Protein AF-A0A9P4INR3-F1 (afdb_monomer_lite)

InterPro domains:
  IPR006603 PQ-loop repeat [PF04193] (5-44)
  IPR006603 PQ-loop repeat [PF04193] (110-164)
  IPR006603 PQ-loop repeat [SM00679] (5-30)
  IPR006603 PQ-loop repeat [SM00679] (122-154)
  IPR051415 Lysosomal/Vacuolar Amino Acid Transporter 1 [PTHR16201] (5-226)

Secondary structure (DSSP, 8-state):
--HHHHHHHHS---TT--HHHHHHHHHHHHHHHHHHHHTT--HHHHHHHHHHHHHHHHHHHHHHHHHH---HHHHHHHHHHHHHHHHHHHHHHHHHHHHHHHTT--HHHHHHHHHHHHHHHHHHHHHHHHHHHTTT---SS-HHHHHHHHHHHHHHHHHHHTSSS--HHHHHHHHHHHHHHHHHHHHHHHHHHHTHHHHHHHHHTT--HHHHHHHHHHHHHHHHHHHHS--THHHHHHHHHHTT--------

Foldseek 3Di:
DPPPVVVVVVPLDLPAQPLVLLVLLLLLLLLQLLLCVLVVADPLSNCLSVVSNVVSLVVQLVCCCSPVVDDSVVSNVVSVVVSVVSVVVSVCSNVVVSVVVVVVDCVVSLVSNVVSLVSNVVSLPVQVVVCVVVVLARGNDDPVSLVVSLVSLVVSLVSLVPDPDRDPSSNVSSVSNNVSSVVSVVSNVVVCVVCVVLVVVCVVVVHDSVVSVVVVVVVVVVVVVVVVPPDPVVVVVVVVVVVPDDDDDDDD

Structure (mmCIF, N/CA/C/O backbone):
data_AF-A0A9P4INR3-F1
#
_entry.id   AF-A0A9P4INR3-F1
#
loop_
_atom_site.group_PDB
_atom_site.id
_atom_site.type_symbol
_atom_site.label_atom_id
_atom_site.label_alt_id
_atom_site.label_comp_id
_atom_site.label_asym_id
_atom_site.label_entity_id
_atom_site.label_seq_id
_atom_site.pdbx_PDB_ins_code
_atom_site.Cartn_x
_atom_site.Cartn_y
_atom_site.Cartn_z
_atom_site.occupancy
_atom_site.B_iso_or_equiv
_atom_site.auth_seq_id
_atom_site.auth_comp_id
_atom_site.auth_asym_id
_atom_site.auth_atom_id
_atom_site.pdbx_PDB_model_num
ATOM 1 N N . MET A 1 1 ? -29.237 7.641 9.910 1.00 36.75 1 MET A N 1
ATOM 2 C CA . MET A 1 1 ? -28.204 6.636 9.565 1.00 36.75 1 MET A CA 1
ATOM 3 C C . MET A 1 1 ? -26.803 7.275 9.469 1.00 36.75 1 MET A C 1
ATOM 5 O O . MET A 1 1 ? -25.973 6.802 8.711 1.00 36.75 1 MET A O 1
ATOM 9 N N . GLU A 1 2 ? -26.495 8.303 10.281 1.00 33.38 2 GLU A N 1
ATOM 10 C CA . GLU A 1 2 ? -25.301 9.167 10.096 1.00 33.38 2 GLU A CA 1
ATOM 11 C C . GLU A 1 2 ? -24.375 9.250 11.330 1.00 33.38 2 GLU A C 1
ATOM 13 O O . GLU A 1 2 ? -23.313 9.865 11.314 1.00 33.38 2 GLU A O 1
ATOM 18 N N . TYR A 1 3 ? -24.711 8.557 12.420 1.00 44.44 3 TYR A N 1
ATOM 19 C CA . TYR A 1 3 ? -24.087 8.779 13.731 1.00 44.44 3 TYR A CA 1
ATOM 20 C C . TYR A 1 3 ? -22.693 8.129 13.927 1.00 44.44 3 TYR A C 1
ATOM 22 O O . TYR A 1 3 ? -22.077 8.262 14.983 1.00 44.44 3 TYR A O 1
ATOM 30 N N . ARG A 1 4 ? -22.146 7.415 12.929 1.00 44.44 4 ARG A N 1
ATOM 31 C CA . ARG A 1 4 ? -20.863 6.684 13.077 1.00 44.44 4 ARG A CA 1
ATOM 32 C C . ARG A 1 4 ? -19.635 7.433 12.559 1.00 44.44 4 ARG A C 1
ATOM 34 O O . ARG A 1 4 ? -18.534 7.141 13.018 1.00 44.44 4 ARG A O 1
ATOM 41 N N . ILE A 1 5 ? -19.801 8.403 11.661 1.00 44.97 5 ILE A N 1
ATOM 42 C CA . ILE A 1 5 ? -18.680 9.181 11.104 1.00 44.97 5 ILE A CA 1
ATOM 43 C C . ILE A 1 5 ? -18.215 10.235 12.125 1.00 44.97 5 ILE A C 1
ATOM 45 O O . ILE A 1 5 ? -17.021 10.350 12.398 1.00 44.97 5 ILE A O 1
ATOM 49 N N . TRP A 1 6 ? -19.159 10.888 12.810 1.00 38.81 6 TRP A N 1
ATOM 50 C CA . TRP A 1 6 ? -18.878 11.867 13.865 1.00 38.81 6 TRP A CA 1
ATOM 51 C C . TRP A 1 6 ? -18.280 11.243 15.139 1.00 38.81 6 TRP A C 1
ATOM 53 O O . TRP A 1 6 ? -17.356 11.797 15.731 1.00 38.81 6 TRP A O 1
ATOM 63 N N . LYS A 1 7 ? -18.726 10.041 15.539 1.00 41.62 7 LYS A N 1
ATOM 64 C CA . LYS A 1 7 ? -18.182 9.350 16.727 1.00 41.62 7 LYS A CA 1
ATOM 65 C C . LYS A 1 7 ? -16.735 8.868 16.519 1.00 41.62 7 LYS A C 1
ATOM 67 O O . LYS A 1 7 ? -15.976 8.834 17.483 1.00 41.62 7 LYS A O 1
ATOM 72 N N . ASN A 1 8 ? -16.339 8.564 15.275 1.00 40.94 8 ASN A N 1
ATOM 73 C CA . ASN A 1 8 ? -14.949 8.238 14.923 1.00 40.94 8 ASN A CA 1
ATOM 74 C C . ASN A 1 8 ? -14.052 9.487 14.890 1.00 40.94 8 ASN A C 1
ATOM 76 O O . ASN A 1 8 ? -12.925 9.435 15.370 1.00 40.94 8 ASN A O 1
ATOM 80 N N . TRP A 1 9 ? -14.570 10.627 14.417 1.00 40.66 9 TRP A N 1
ATOM 81 C CA . TRP A 1 9 ? -13.882 11.924 14.490 1.00 40.66 9 TRP A CA 1
ATOM 82 C C . TRP A 1 9 ? -13.666 12.397 15.944 1.00 40.66 9 TRP A C 1
ATOM 84 O O . TRP A 1 9 ? -12.650 13.016 16.258 1.00 40.66 9 TRP A O 1
ATOM 94 N N . ARG A 1 10 ? -14.571 12.029 16.866 1.00 34.09 10 ARG A N 1
ATOM 95 C CA . ARG A 1 10 ? -14.496 12.381 18.297 1.00 34.09 10 ARG A CA 1
ATOM 96 C C . ARG A 1 10 ? -13.550 11.506 19.132 1.00 34.09 10 ARG A C 1
ATOM 98 O O . ARG A 1 10 ? -13.112 11.960 20.183 1.00 34.09 10 ARG A O 1
ATOM 105 N N . ARG A 1 11 ? -13.235 10.272 18.710 1.00 37.69 11 ARG A N 1
ATOM 106 C CA . ARG A 1 11 ? -12.490 9.306 19.547 1.00 37.69 11 ARG A CA 1
ATOM 107 C C . ARG A 1 11 ? -10.970 9.491 19.588 1.00 37.69 11 ARG A C 1
ATOM 109 O O . ARG A 1 11 ? -10.364 8.846 20.430 1.00 37.69 11 ARG A O 1
ATOM 116 N N . LYS A 1 12 ? -10.372 10.365 18.756 1.00 40.47 12 LYS A N 1
ATOM 117 C CA . LYS A 1 12 ? -8.943 10.781 18.799 1.00 40.47 12 LYS A CA 1
ATOM 118 C C . LYS A 1 12 ? -7.956 9.677 19.225 1.00 40.47 12 LYS A C 1
ATOM 120 O O . LYS A 1 12 ? -7.031 9.924 19.988 1.00 40.47 12 LYS A O 1
ATOM 125 N N . SER A 1 13 ? -8.163 8.462 18.746 1.00 35.56 13 SER A N 1
ATOM 126 C CA . SER A 1 13 ? -7.313 7.328 19.057 1.00 35.56 13 SER A CA 1
ATOM 127 C C . SER A 1 13 ? -7.091 6.619 17.740 1.00 35.56 13 SER A C 1
ATOM 129 O O . SER A 1 13 ? -8.013 6.092 17.117 1.00 35.56 13 SER A O 1
ATOM 131 N N . ALA A 1 14 ? -5.858 6.719 17.271 1.00 36.78 14 ALA A N 1
ATOM 132 C CA . ALA A 1 14 ? -5.341 5.848 16.242 1.00 36.78 14 ALA A CA 1
ATOM 133 C C . ALA A 1 14 ? -4.666 4.641 16.909 1.00 36.78 14 ALA A C 1
ATOM 135 O O . ALA A 1 14 ? -3.693 4.133 16.372 1.00 36.78 14 ALA A O 1
ATOM 136 N N . ASP A 1 15 ? -5.131 4.182 18.076 1.00 36.72 15 ASP A N 1
ATOM 137 C CA . ASP A 1 15 ? -4.629 2.938 18.657 1.00 36.72 15 ASP A CA 1
ATOM 138 C C . ASP A 1 15 ? -4.925 1.794 17.681 1.00 36.72 15 ASP A C 1
ATOM 140 O O . ASP A 1 15 ? -6.077 1.439 17.423 1.00 36.72 15 ASP A O 1
ATOM 144 N N . GLY A 1 16 ? -3.859 1.270 17.077 1.00 44.56 16 GLY A N 1
ATOM 145 C CA . GLY A 1 16 ? -3.899 0.069 16.255 1.00 44.56 16 GLY A CA 1
ATOM 146 C C . GLY A 1 16 ? -3.519 0.228 14.786 1.00 44.56 16 GLY A C 1
ATOM 147 O O . GLY A 1 16 ? -3.267 -0.802 14.180 1.00 44.56 16 GLY A O 1
ATOM 148 N N . VAL A 1 17 ? -3.418 1.424 14.183 1.00 49.75 17 VAL A N 1
ATOM 149 C CA . VAL A 1 17 ? -2.856 1.486 12.813 1.00 49.75 17 VAL A CA 1
ATOM 150 C C . VAL A 1 17 ? -1.388 1.085 12.913 1.00 49.75 17 VAL A C 1
ATOM 152 O O . VAL A 1 17 ? -0.628 1.823 13.550 1.00 49.75 17 VAL A O 1
ATOM 155 N N . PRO A 1 18 ? -0.956 -0.058 12.347 1.00 60.62 18 PRO A N 1
ATOM 156 C CA . PRO A 1 18 ? 0.423 -0.473 12.489 1.00 60.62 18 PRO A CA 1
ATOM 157 C C . PRO A 1 18 ? 1.252 0.466 11.610 1.00 60.62 18 PRO A C 1
ATOM 159 O O . PRO A 1 18 ? 1.384 0.260 10.408 1.00 60.62 18 PRO A O 1
ATOM 162 N N . LEU A 1 19 ? 1.785 1.540 12.202 1.00 63.50 19 LEU A N 1
ATOM 163 C CA . LEU A 1 19 ? 2.639 2.525 11.524 1.00 63.50 19 LEU A CA 1
ATOM 164 C C . LEU A 1 19 ? 3.750 1.828 10.728 1.00 63.50 19 LEU A C 1
ATOM 166 O O . LEU A 1 19 ? 4.085 2.229 9.620 1.00 63.50 19 LEU A O 1
ATOM 170 N N . VAL A 1 20 ? 4.288 0.758 11.317 1.00 67.00 20 VAL A N 1
ATOM 171 C CA . VAL A 1 20 ? 5.342 -0.085 10.751 1.00 67.00 20 VAL A CA 1
ATOM 172 C C . VAL A 1 20 ? 4.869 -0.819 9.495 1.00 67.00 20 VAL A C 1
ATOM 174 O O . VAL A 1 20 ? 5.632 -0.913 8.543 1.00 67.00 20 VAL A O 1
ATOM 177 N N . MET A 1 21 ? 3.612 -1.276 9.450 1.00 75.75 21 MET A N 1
ATOM 178 C CA . MET A 1 21 ? 3.031 -1.921 8.266 1.00 75.75 21 MET A CA 1
ATOM 179 C C . MET A 1 21 ? 2.966 -0.940 7.099 1.00 75.75 21 MET A C 1
ATOM 181 O O . MET A 1 21 ? 3.474 -1.252 6.031 1.00 75.75 21 MET A O 1
ATOM 185 N N . LEU A 1 22 ? 2.407 0.259 7.314 1.00 76.00 22 LEU A N 1
ATOM 186 C CA . LEU A 1 22 ? 2.304 1.276 6.260 1.00 76.00 22 LEU A CA 1
ATOM 187 C C . LEU A 1 22 ? 3.682 1.673 5.719 1.00 76.00 22 LEU A C 1
ATOM 189 O O . LEU A 1 22 ? 3.821 1.880 4.520 1.00 76.00 22 LEU A O 1
ATOM 193 N N . PHE A 1 23 ? 4.703 1.738 6.578 1.00 77.12 23 PHE A N 1
ATOM 194 C CA . PHE A 1 23 ? 6.078 1.990 6.146 1.00 77.12 23 PHE A CA 1
ATOM 195 C C . PHE A 1 23 ? 6.682 0.839 5.341 1.00 77.12 23 PHE A C 1
ATOM 197 O O . PHE A 1 23 ? 7.277 1.095 4.299 1.00 77.12 23 PHE A O 1
ATOM 204 N N . LEU A 1 24 ? 6.540 -0.412 5.798 1.00 79.44 24 LEU A N 1
ATOM 205 C CA . LEU A 1 24 ? 7.050 -1.580 5.068 1.00 79.44 24 LEU A CA 1
ATOM 206 C C . LEU A 1 24 ? 6.397 -1.689 3.689 1.00 79.44 24 LEU A C 1
ATOM 208 O O . LEU A 1 24 ? 7.065 -1.916 2.686 1.00 79.44 24 LEU A O 1
ATOM 212 N N . TRP A 1 25 ? 5.087 -1.468 3.650 1.00 83.44 25 TRP A N 1
ATOM 213 C CA . TRP A 1 25 ? 4.300 -1.429 2.432 1.00 83.44 25 TRP A CA 1
ATOM 214 C C . TRP A 1 25 ? 4.727 -0.284 1.516 1.00 83.44 25 TRP A C 1
ATOM 216 O O . TRP A 1 25 ? 5.038 -0.532 0.354 1.00 83.44 25 TRP A O 1
ATOM 226 N N . ALA A 1 26 ? 4.847 0.940 2.029 1.00 84.50 26 ALA A N 1
ATOM 227 C CA . ALA A 1 26 ? 5.336 2.074 1.249 1.00 84.50 26 ALA A CA 1
ATOM 228 C C . ALA A 1 26 ? 6.770 1.864 0.728 1.00 84.50 26 ALA A C 1
ATOM 230 O O . ALA A 1 26 ? 7.089 2.357 -0.344 1.00 84.50 26 ALA A O 1
ATOM 231 N N . ALA A 1 27 ? 7.620 1.112 1.434 1.00 84.69 27 ALA A N 1
ATOM 232 C CA . ALA A 1 27 ? 8.974 0.774 0.988 1.00 84.69 27 ALA A CA 1
ATOM 233 C C . ALA A 1 27 ? 9.020 -0.368 -0.047 1.00 84.69 27 ALA A C 1
ATOM 235 O O . ALA A 1 27 ? 9.951 -0.425 -0.848 1.00 84.69 27 ALA A O 1
ATOM 236 N N . ALA A 1 28 ? 8.033 -1.269 -0.052 1.00 86.31 28 ALA A N 1
ATOM 237 C CA . ALA A 1 28 ? 7.928 -2.361 -1.025 1.00 86.31 28 ALA A CA 1
ATOM 238 C C . ALA A 1 28 ? 7.370 -1.907 -2.388 1.00 86.31 28 ALA A C 1
ATOM 240 O O . ALA A 1 28 ? 7.622 -2.551 -3.405 1.00 86.31 28 ALA A O 1
ATOM 241 N N . HIS A 1 29 ? 6.641 -0.790 -2.429 1.00 88.12 29 HIS A N 1
ATOM 242 C CA . HIS A 1 29 ? 5.996 -0.296 -3.648 1.00 88.12 29 HIS A CA 1
ATOM 243 C C . HIS A 1 29 ? 6.931 0.357 -4.685 1.00 88.12 29 HIS A C 1
ATOM 245 O O . HIS A 1 29 ? 6.692 0.119 -5.864 1.00 88.12 29 HIS A O 1
ATOM 251 N N . PRO A 1 30 ? 8.001 1.103 -4.336 1.00 90.94 30 PRO A N 1
ATOM 252 C CA . PRO A 1 30 ? 8.942 1.645 -5.320 1.00 90.94 30 PRO A CA 1
ATOM 253 C C . PRO A 1 30 ? 9.593 0.565 -6.205 1.00 90.94 30 PRO A C 1
ATOM 255 O O . PRO A 1 30 ? 9.599 0.725 -7.423 1.00 90.94 30 PRO A O 1
ATOM 258 N N . PRO A 1 31 ? 10.067 -0.576 -5.661 1.00 89.50 31 PRO A N 1
ATOM 259 C CA . PRO A 1 31 ? 10.474 -1.726 -6.472 1.00 89.50 31 PRO A CA 1
ATOM 260 C C . PRO A 1 31 ? 9.396 -2.248 -7.442 1.00 89.50 31 PRO A C 1
ATOM 262 O O . PRO A 1 31 ? 9.691 -2.508 -8.608 1.00 89.50 31 PRO A O 1
ATOM 265 N N . LEU A 1 32 ? 8.147 -2.386 -6.976 1.00 86.25 32 LEU A N 1
ATOM 266 C CA . LEU A 1 32 ? 7.019 -2.883 -7.779 1.00 86.25 32 LEU A CA 1
ATOM 267 C C . LEU A 1 32 ? 6.593 -1.878 -8.864 1.00 86.25 32 LEU A C 1
ATOM 269 O O . LEU A 1 32 ? 6.285 -2.274 -9.986 1.00 86.25 32 LEU A O 1
ATOM 273 N N . GLY A 1 33 ? 6.613 -0.580 -8.554 1.00 87.44 33 GLY A N 1
ATOM 274 C CA . GLY A 1 33 ? 6.344 0.502 -9.501 1.00 87.44 33 GLY A CA 1
ATOM 275 C C . GLY A 1 33 ? 7.415 0.589 -10.585 1.00 87.44 33 GLY A C 1
ATOM 276 O O . GLY A 1 33 ? 7.090 0.603 -11.774 1.00 87.44 33 GLY A O 1
ATOM 277 N N . ALA A 1 34 ? 8.693 0.502 -10.199 1.00 88.81 34 ALA A N 1
ATOM 278 C CA . ALA A 1 34 ? 9.802 0.434 -11.144 1.00 88.81 34 ALA A CA 1
ATOM 279 C C . ALA A 1 34 ? 9.682 -0.779 -12.083 1.00 88.81 34 ALA A C 1
ATOM 281 O O . ALA A 1 34 ? 9.881 -0.633 -13.291 1.00 88.81 34 ALA A O 1
ATOM 282 N N . TYR A 1 35 ? 9.296 -1.948 -11.554 1.00 87.75 35 TYR A N 1
ATOM 283 C CA . TYR A 1 35 ? 9.000 -3.142 -12.351 1.00 87.75 35 TYR A CA 1
ATOM 284 C C . TYR A 1 35 ? 7.898 -2.880 -13.382 1.00 87.75 35 TYR A C 1
ATOM 286 O O . TYR A 1 35 ? 8.121 -3.076 -14.577 1.00 87.75 35 TYR A O 1
ATOM 294 N N . ALA A 1 36 ? 6.749 -2.355 -12.948 1.00 86.94 36 ALA A N 1
ATOM 295 C CA . ALA A 1 36 ? 5.613 -2.087 -13.828 1.00 86.94 36 ALA A CA 1
ATOM 296 C C . ALA A 1 36 ? 5.935 -1.076 -14.944 1.00 86.94 36 ALA A C 1
ATOM 298 O O . ALA A 1 36 ? 5.480 -1.232 -16.081 1.00 86.94 36 ALA A O 1
ATOM 299 N N . ILE A 1 37 ? 6.737 -0.052 -14.636 1.00 88.06 37 ILE A N 1
ATOM 300 C CA . ILE A 1 37 ? 7.154 0.979 -15.595 1.00 88.06 37 ILE A CA 1
ATOM 301 C C . ILE A 1 37 ? 8.175 0.420 -16.594 1.00 88.06 37 ILE A C 1
ATOM 303 O O . ILE A 1 37 ? 8.044 0.648 -17.798 1.00 88.06 37 ILE A O 1
ATOM 307 N N . ILE A 1 38 ? 9.186 -0.323 -16.132 1.00 86.06 38 ILE A N 1
ATOM 308 C CA . ILE A 1 38 ? 10.232 -0.879 -17.008 1.00 86.06 38 ILE A CA 1
ATOM 309 C C . ILE A 1 38 ? 9.660 -1.957 -17.938 1.00 86.06 38 ILE A C 1
ATOM 311 O O . ILE A 1 38 ? 9.970 -1.954 -19.132 1.00 86.06 38 ILE A O 1
ATOM 315 N N . GLN A 1 39 ? 8.776 -2.816 -17.426 1.00 83.38 39 GLN A N 1
ATOM 316 C CA . GLN A 1 39 ? 8.072 -3.842 -18.205 1.00 83.38 39 GLN A CA 1
ATOM 317 C C . GLN A 1 39 ? 6.992 -3.259 -19.138 1.00 83.38 39 GLN A C 1
ATOM 319 O O . GLN A 1 39 ? 6.408 -3.987 -19.935 1.00 83.38 39 GLN A O 1
ATOM 324 N N . ASN A 1 40 ? 6.753 -1.939 -19.094 1.00 84.06 40 ASN A N 1
ATOM 325 C CA . ASN A 1 40 ? 5.743 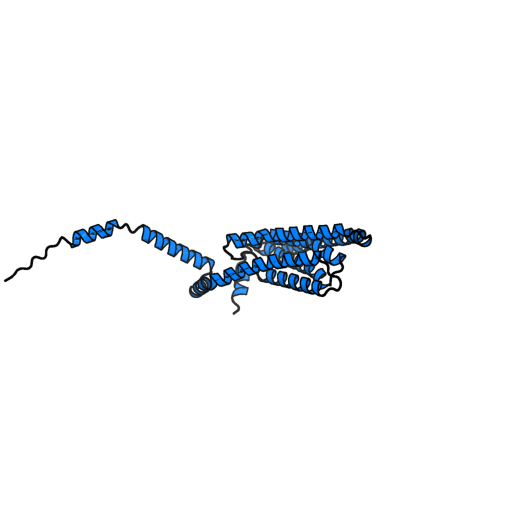-1.236 -19.892 1.00 84.06 40 ASN A CA 1
ATOM 326 C C . ASN A 1 40 ? 4.347 -1.872 -19.778 1.00 84.06 40 ASN A C 1
ATOM 328 O O . ASN A 1 40 ? 3.665 -2.097 -20.779 1.00 84.06 40 ASN A O 1
ATOM 332 N N . PHE A 1 41 ? 3.909 -2.156 -18.550 1.00 83.06 41 PHE A N 1
ATOM 333 C CA . PHE A 1 41 ? 2.541 -2.610 -18.314 1.00 83.06 41 PHE A CA 1
ATOM 334 C C . PHE A 1 41 ? 1.509 -1.536 -18.638 1.00 83.06 41 PHE A C 1
ATOM 336 O O . PHE A 1 41 ? 1.828 -0.354 -18.771 1.00 83.06 41 PHE A O 1
ATOM 343 N N . ASN A 1 42 ? 0.246 -1.945 -18.731 1.00 85.44 42 ASN A N 1
ATOM 344 C CA . ASN A 1 42 ? -0.865 -1.018 -18.908 1.00 85.44 42 ASN A CA 1
ATOM 345 C C . ASN A 1 42 ? -0.842 0.100 -17.846 1.00 85.44 42 ASN A C 1
ATOM 347 O O . ASN A 1 42 ? -0.525 -0.133 -16.679 1.00 85.44 42 ASN A O 1
ATOM 351 N N . VAL A 1 43 ? -1.237 1.313 -18.246 1.00 83.81 43 VAL A N 1
ATOM 352 C CA . VAL A 1 43 ? -1.231 2.517 -17.388 1.00 83.81 43 VAL A CA 1
ATOM 353 C C . VAL A 1 43 ? -1.854 2.289 -15.998 1.00 83.81 43 VAL A C 1
ATOM 355 O O . VAL A 1 43 ? -1.254 2.741 -15.023 1.00 83.81 43 VAL A O 1
ATOM 358 N N . PRO A 1 44 ? -2.983 1.560 -15.839 1.00 83.69 44 PRO A N 1
ATOM 359 C CA . PRO A 1 44 ? -3.544 1.283 -14.513 1.00 83.69 44 PRO A CA 1
ATOM 360 C C . PRO A 1 44 ? -2.568 0.570 -13.565 1.00 83.69 44 PRO A C 1
ATOM 362 O O . PRO A 1 44 ? -2.475 0.938 -12.396 1.00 83.69 44 PRO A O 1
ATOM 365 N N . VAL A 1 45 ? -1.795 -0.389 -14.085 1.00 84.19 45 VAL A N 1
ATOM 366 C CA . VAL A 1 45 ? -0.830 -1.190 -13.317 1.00 84.19 45 VAL A CA 1
ATOM 367 C C . VAL A 1 45 ? 0.362 -0.335 -12.877 1.00 84.19 45 VAL A C 1
ATOM 369 O O . VAL A 1 45 ? 0.861 -0.493 -11.769 1.00 84.19 45 VAL A O 1
ATOM 372 N N . GLN A 1 46 ? 0.783 0.628 -13.704 1.00 86.94 46 GLN A N 1
ATOM 373 C CA . GLN A 1 46 ? 1.852 1.573 -13.353 1.00 86.94 46 GLN A CA 1
ATOM 374 C C . GLN A 1 46 ? 1.409 2.604 -12.303 1.00 86.94 46 GLN A C 1
ATOM 376 O O . GLN A 1 46 ? 2.192 3.005 -11.444 1.00 86.94 46 GLN A O 1
ATOM 381 N N . VAL A 1 47 ? 0.153 3.053 -12.370 1.00 86.94 47 VAL A N 1
ATOM 382 C CA . VAL A 1 47 ? -0.383 4.096 -11.481 1.00 86.94 47 VAL A CA 1
ATOM 383 C C . VAL A 1 47 ? -0.755 3.542 -10.104 1.00 86.94 47 VAL A C 1
ATOM 385 O O . VAL A 1 47 ? -0.672 4.272 -9.115 1.00 86.94 47 VAL A O 1
ATOM 388 N N . GLN A 1 48 ? -1.139 2.266 -10.004 1.00 85.56 48 GLN A N 1
ATOM 389 C CA . GLN A 1 48 ? -1.578 1.674 -8.739 1.00 85.56 48 GLN A CA 1
ATOM 390 C C . GLN A 1 48 ? -0.531 1.819 -7.613 1.00 85.56 48 GLN A C 1
ATOM 392 O O . GLN A 1 48 ? -0.912 2.332 -6.556 1.00 85.56 48 GLN A O 1
ATOM 397 N N . PRO A 1 49 ? 0.762 1.467 -7.794 1.00 87.44 49 PRO A N 1
ATOM 398 C CA . PRO A 1 49 ? 1.752 1.627 -6.732 1.00 87.44 49 PRO A CA 1
ATOM 399 C C . PRO A 1 49 ? 1.909 3.070 -6.249 1.00 87.44 49 PRO A C 1
ATOM 401 O O . PRO A 1 49 ? 2.064 3.308 -5.052 1.00 87.44 49 PRO A O 1
ATOM 404 N N . GLN A 1 50 ? 1.781 4.040 -7.159 1.00 89.44 50 GLN A N 1
ATOM 405 C CA . GLN A 1 50 ? 1.871 5.467 -6.841 1.00 89.44 50 GLN A CA 1
ATOM 406 C C . GLN A 1 50 ? 0.719 5.920 -5.952 1.00 89.44 50 GLN A C 1
ATOM 408 O O . GLN A 1 50 ? 0.920 6.536 -4.902 1.00 89.44 50 GLN A O 1
ATOM 413 N N . VAL A 1 51 ? -0.506 5.577 -6.355 1.00 88.31 51 VAL A N 1
ATOM 414 C CA . VAL A 1 51 ? -1.714 5.886 -5.583 1.00 88.31 51 VAL A CA 1
ATOM 415 C C . VAL A 1 51 ? -1.626 5.242 -4.203 1.00 88.31 51 VAL A C 1
ATOM 417 O O . VAL A 1 51 ? -1.960 5.873 -3.199 1.00 88.31 51 VAL A O 1
ATOM 420 N N . PHE A 1 52 ? -1.124 4.014 -4.136 1.00 86.56 52 PHE A N 1
ATOM 421 C CA . PHE A 1 52 ? -0.994 3.288 -2.888 1.00 86.56 52 PHE A CA 1
ATOM 422 C C . PHE A 1 52 ? 0.018 3.916 -1.920 1.00 86.56 52 PHE A C 1
ATOM 424 O O . PHE A 1 52 ? -0.296 4.089 -0.739 1.00 86.56 52 PHE A O 1
ATOM 431 N N . ILE A 1 53 ? 1.193 4.333 -2.409 1.00 88.38 53 ILE A N 1
ATOM 432 C CA . ILE A 1 53 ? 2.174 5.080 -1.606 1.00 88.38 53 ILE A CA 1
ATOM 433 C C . ILE A 1 53 ? 1.527 6.357 -1.059 1.00 88.38 53 ILE A C 1
ATOM 435 O O . ILE A 1 53 ? 1.601 6.615 0.141 1.00 88.38 53 ILE A O 1
ATOM 439 N N . VAL A 1 54 ? 0.823 7.128 -1.895 1.00 87.56 54 VAL A N 1
ATOM 440 C CA . VAL A 1 54 ? 0.146 8.363 -1.462 1.00 87.56 54 VAL A CA 1
ATOM 441 C C . VAL A 1 54 ? -0.878 8.086 -0.358 1.00 87.56 54 VAL A C 1
ATOM 443 O O . VAL A 1 54 ? -0.891 8.785 0.659 1.00 87.56 54 VAL A O 1
ATOM 446 N N . LEU A 1 55 ? -1.707 7.051 -0.508 1.00 85.06 55 LEU A N 1
ATOM 447 C CA . LEU A 1 55 ? -2.683 6.662 0.512 1.00 85.06 55 LEU A CA 1
ATOM 448 C C . LEU A 1 55 ? -2.003 6.241 1.821 1.00 85.06 55 LEU A C 1
ATOM 450 O O . LEU A 1 55 ? -2.417 6.695 2.892 1.00 85.06 55 LEU A O 1
ATOM 454 N N . CYS A 1 56 ? -0.931 5.446 1.744 1.00 84.00 56 CYS A N 1
ATOM 455 C CA . CYS A 1 56 ? -0.124 5.072 2.905 1.00 84.00 56 CYS A CA 1
ATOM 456 C C . CYS A 1 56 ? 0.425 6.305 3.629 1.00 84.00 56 CYS A C 1
ATOM 458 O O . CYS A 1 56 ? 0.328 6.392 4.855 1.00 84.00 56 CYS A O 1
ATOM 460 N N . MET A 1 57 ? 0.936 7.288 2.886 1.00 84.50 57 MET A N 1
ATOM 461 C CA . MET A 1 57 ? 1.495 8.510 3.460 1.00 84.50 57 MET A CA 1
ATOM 462 C C . MET A 1 57 ? 0.430 9.409 4.088 1.00 84.50 57 MET A C 1
ATOM 464 O O . MET A 1 57 ? 0.659 9.955 5.166 1.00 84.50 57 MET A O 1
ATOM 468 N N . ILE A 1 58 ? -0.763 9.507 3.493 1.00 83.38 58 ILE A N 1
ATOM 469 C CA . ILE A 1 58 ? -1.897 10.215 4.105 1.00 83.38 58 ILE A CA 1
ATOM 470 C C . ILE A 1 58 ? -2.288 9.541 5.423 1.00 83.38 58 ILE A C 1
ATOM 472 O O . ILE A 1 58 ? -2.432 10.221 6.443 1.00 83.38 58 ILE A O 1
ATOM 476 N N . CYS A 1 59 ? -2.435 8.213 5.429 1.00 79.00 59 CYS A N 1
ATOM 477 C CA . CYS A 1 59 ? -2.746 7.463 6.644 1.00 79.00 59 CYS A CA 1
ATOM 478 C C . CYS A 1 59 ? -1.657 7.646 7.705 1.00 79.00 59 CYS A C 1
ATOM 480 O O . CYS A 1 59 ? -1.966 7.893 8.871 1.00 79.00 59 CYS A O 1
ATOM 482 N N . TRP A 1 60 ? -0.388 7.613 7.304 1.00 82.19 60 TRP A N 1
ATOM 483 C CA . TRP A 1 60 ? 0.731 7.856 8.199 1.00 82.19 60 TRP A CA 1
ATOM 484 C C . TRP A 1 60 ? 0.698 9.271 8.801 1.00 82.19 60 TRP A C 1
ATOM 486 O O . TRP A 1 60 ? 0.727 9.426 10.024 1.00 82.19 60 TRP A O 1
ATOM 496 N N . SER A 1 61 ? 0.524 10.313 7.986 1.00 81.75 61 SER A N 1
ATOM 497 C CA . SER A 1 61 ? 0.406 11.695 8.468 1.00 81.75 61 SER A CA 1
ATOM 498 C C . SER A 1 61 ? -0.791 11.883 9.408 1.00 81.75 61 SER A C 1
ATOM 500 O O . SER A 1 61 ? -0.675 12.578 10.420 1.00 81.75 61 SER A O 1
ATOM 502 N N . GLN A 1 62 ? -1.921 11.216 9.144 1.00 78.94 62 GLN A N 1
ATOM 503 C CA . GLN A 1 62 ? -3.069 11.203 10.057 1.00 78.94 62 GLN A CA 1
ATOM 504 C C . GLN A 1 62 ? -2.707 10.566 11.402 1.00 78.94 62 GLN A C 1
ATOM 506 O O . GLN A 1 62 ? -3.006 11.134 12.452 1.00 78.94 62 GLN A O 1
ATOM 511 N N . THR A 1 63 ? -2.025 9.420 11.404 1.00 74.38 63 THR A N 1
ATOM 512 C CA . THR A 1 63 ? -1.603 8.770 12.655 1.00 74.38 63 THR A CA 1
ATOM 513 C C . THR A 1 63 ? -0.617 9.625 13.455 1.00 74.38 63 THR A C 1
ATOM 515 O O . THR A 1 63 ? -0.772 9.748 14.670 1.00 74.38 63 THR A O 1
ATOM 518 N N . ALA A 1 64 ? 0.327 10.305 12.794 1.00 75.31 64 ALA A N 1
ATOM 519 C CA . ALA A 1 64 ? 1.254 11.231 13.444 1.00 75.31 64 ALA A CA 1
ATOM 520 C C . ALA A 1 64 ? 0.526 12.420 14.100 1.00 75.31 64 ALA A C 1
ATOM 522 O O . ALA A 1 64 ? 0.859 12.813 15.222 1.00 75.31 64 ALA A O 1
ATOM 523 N N . TYR A 1 65 ? -0.509 12.953 13.445 1.00 76.44 65 TYR A N 1
ATOM 524 C CA . TYR A 1 65 ? -1.359 14.002 14.011 1.00 76.44 65 TYR A CA 1
ATOM 525 C C . TYR A 1 65 ? -2.154 13.510 15.233 1.00 76.44 65 TYR A C 1
ATOM 527 O O . TYR A 1 65 ? -2.143 14.156 16.283 1.00 76.44 65 TYR A O 1
ATOM 535 N N . TYR A 1 66 ? -2.823 12.357 15.128 1.00 68.75 66 TYR A N 1
ATOM 536 C CA . TYR A 1 66 ? -3.734 11.878 16.173 1.00 68.75 66 TYR A CA 1
ATOM 537 C C . TYR A 1 66 ? -3.030 11.231 17.377 1.00 68.75 66 TYR A C 1
ATOM 539 O O . TYR A 1 66 ? -3.472 11.456 18.500 1.00 68.75 66 TYR A O 1
ATOM 547 N N . GLN A 1 67 ? -1.947 10.467 17.182 1.00 67.19 67 GLN A N 1
ATOM 548 C CA . GLN A 1 67 ? -1.240 9.779 18.277 1.00 67.19 67 GLN A CA 1
ATOM 549 C C . GLN A 1 67 ? -0.168 10.657 18.926 1.00 67.19 67 GLN A C 1
ATOM 551 O O . GLN A 1 67 ? -0.119 10.793 20.144 1.00 67.19 67 GLN A O 1
ATOM 556 N N . ARG A 1 68 ? 0.708 11.263 18.112 1.00 65.44 68 ARG A N 1
ATOM 557 C CA . ARG A 1 68 ? 1.872 12.022 18.604 1.00 65.44 68 ARG A CA 1
ATOM 558 C C . ARG A 1 68 ? 1.558 13.495 18.873 1.00 65.44 68 ARG A C 1
ATOM 560 O O . ARG A 1 68 ? 2.446 14.233 19.292 1.00 65.44 68 ARG A O 1
ATOM 567 N N . LYS A 1 69 ? 0.313 13.925 18.624 1.00 75.19 69 LYS A N 1
ATOM 568 C CA . LYS A 1 69 ? -0.164 15.316 18.744 1.00 75.19 69 LYS A CA 1
ATOM 569 C C . LYS A 1 69 ? 0.710 16.330 18.001 1.00 75.19 69 LYS A C 1
ATOM 571 O O . LYS A 1 69 ? 0.837 17.480 18.421 1.00 75.19 69 LYS A O 1
ATOM 576 N N . TRP A 1 70 ? 1.323 15.918 16.893 1.00 78.00 70 TRP A N 1
ATOM 577 C CA . TRP A 1 70 ? 2.066 16.845 16.046 1.00 78.00 70 TRP A CA 1
ATOM 578 C C . TRP A 1 70 ? 1.104 17.847 15.399 1.00 78.00 70 TRP A C 1
ATOM 580 O O . TRP A 1 70 ? -0.015 17.472 15.053 1.00 78.00 70 TRP A O 1
ATOM 590 N N . PRO A 1 71 ? 1.502 19.115 15.199 1.00 84.50 71 PRO A N 1
ATOM 591 C CA . PRO A 1 71 ? 0.700 20.041 14.410 1.00 84.50 71 PRO A CA 1
ATOM 592 C C . PRO A 1 71 ? 0.607 19.543 12.958 1.00 84.50 71 PRO A C 1
ATOM 594 O O . PRO A 1 71 ? 1.582 19.006 12.425 1.00 84.50 71 PRO A O 1
ATOM 597 N N . VAL A 1 72 ? -0.553 19.747 12.316 1.00 81.69 72 VAL A N 1
ATOM 598 C CA . VAL A 1 72 ? -0.873 19.221 10.969 1.00 81.69 72 VAL A CA 1
ATOM 599 C C . VAL A 1 72 ? 0.237 19.524 9.966 1.00 81.69 72 VAL A C 1
ATOM 601 O O . VAL A 1 72 ? 0.651 18.636 9.234 1.00 81.69 72 VAL A O 1
ATOM 604 N N . TRP A 1 73 ? 0.786 20.742 9.983 1.00 82.50 73 TRP A N 1
ATOM 605 C CA . TRP A 1 73 ? 1.833 21.137 9.041 1.00 82.50 73 TRP A CA 1
ATOM 606 C C . TRP A 1 73 ? 3.112 20.292 9.175 1.00 82.50 73 TRP A C 1
ATOM 608 O O . TRP A 1 73 ? 3.672 19.891 8.160 1.00 82.50 73 TRP A O 1
ATOM 618 N N . LYS A 1 74 ? 3.542 19.947 10.402 1.00 86.62 74 LYS A N 1
ATOM 619 C CA . LYS A 1 74 ? 4.727 19.098 10.627 1.00 86.62 74 LYS A CA 1
ATOM 620 C C . LYS A 1 74 ? 4.467 17.664 10.175 1.00 86.62 74 LYS A C 1
ATOM 622 O O . LYS A 1 74 ? 5.330 17.060 9.549 1.00 86.62 74 LYS A O 1
ATOM 627 N N . ALA A 1 75 ? 3.283 17.129 10.474 1.00 84.75 75 ALA A N 1
ATOM 628 C CA . ALA A 1 75 ? 2.901 15.774 10.075 1.00 84.75 75 ALA A CA 1
ATOM 629 C C . ALA A 1 75 ? 2.759 15.635 8.549 1.00 84.75 75 ALA A C 1
ATOM 631 O O . ALA A 1 75 ? 3.203 14.638 7.976 1.00 84.75 75 ALA A O 1
ATOM 632 N N . SER A 1 76 ? 2.186 16.642 7.886 1.00 85.38 76 SER A N 1
ATOM 633 C CA . SER A 1 76 ? 2.065 16.683 6.428 1.00 85.38 76 SER A CA 1
ATOM 634 C C . SER A 1 76 ? 3.416 16.890 5.751 1.00 85.38 76 SER A C 1
ATOM 636 O O . SER A 1 76 ? 3.705 16.203 4.779 1.00 85.38 76 SER A O 1
ATOM 638 N N . LEU A 1 77 ? 4.275 17.775 6.272 1.00 89.31 77 LEU A N 1
ATOM 639 C CA . LEU A 1 77 ? 5.603 18.004 5.699 1.00 89.31 77 LEU A CA 1
ATOM 640 C C . LEU A 1 77 ? 6.508 16.775 5.849 1.00 89.31 77 LEU A C 1
ATOM 642 O O . LEU A 1 77 ? 7.204 16.416 4.906 1.00 89.31 77 LEU A O 1
ATOM 646 N N . ALA A 1 78 ? 6.462 16.095 6.998 1.00 87.38 78 ALA A N 1
ATOM 647 C CA . ALA A 1 78 ? 7.186 14.842 7.193 1.00 87.38 78 ALA A CA 1
ATOM 648 C C . ALA A 1 78 ? 6.691 13.746 6.236 1.00 87.38 78 ALA A C 1
ATOM 650 O O . ALA A 1 78 ? 7.504 13.058 5.621 1.00 87.38 78 ALA A O 1
ATOM 651 N N . GLY A 1 79 ? 5.369 13.621 6.062 1.00 86.44 79 GLY A N 1
ATOM 652 C CA . GLY A 1 79 ? 4.785 12.678 5.107 1.00 86.44 79 GLY A CA 1
ATOM 653 C C . GLY A 1 79 ? 5.190 12.992 3.667 1.00 86.44 79 GLY A C 1
ATOM 654 O O . GLY A 1 79 ? 5.606 12.105 2.932 1.00 86.44 79 GLY A O 1
ATOM 655 N N . LEU A 1 80 ? 5.159 14.266 3.278 1.00 89.19 80 LEU A N 1
ATOM 656 C CA . LEU A 1 80 ? 5.588 14.693 1.950 1.00 89.19 80 LEU A CA 1
ATOM 657 C C . LEU A 1 80 ? 7.088 14.452 1.724 1.00 89.19 80 LEU A C 1
ATOM 659 O O . LEU A 1 80 ? 7.476 14.007 0.649 1.00 89.19 80 LEU A O 1
ATOM 663 N N . GLY A 1 81 ? 7.923 14.690 2.738 1.00 90.62 81 GLY A N 1
ATOM 664 C CA . GLY A 1 81 ? 9.359 14.423 2.674 1.00 90.62 81 GLY A CA 1
ATOM 665 C C . GLY A 1 81 ? 9.665 12.941 2.458 1.00 90.62 81 GLY A C 1
ATOM 666 O O . GLY A 1 81 ? 10.437 12.597 1.568 1.00 90.62 81 GLY A O 1
ATOM 667 N N . ILE A 1 82 ? 9.010 12.054 3.213 1.00 88.75 82 ILE A N 1
ATOM 668 C CA . ILE A 1 82 ? 9.150 10.600 3.039 1.00 88.75 82 ILE A CA 1
ATOM 669 C C . ILE A 1 82 ? 8.638 10.168 1.658 1.00 88.75 82 ILE A C 1
ATOM 671 O O . ILE A 1 82 ? 9.317 9.403 0.977 1.00 88.75 82 ILE A O 1
ATOM 675 N N . ALA A 1 83 ? 7.487 10.683 1.213 1.00 88.94 83 ALA A N 1
ATOM 676 C CA . ALA A 1 83 ? 6.956 10.400 -0.121 1.00 88.94 83 ALA A CA 1
ATOM 677 C C . ALA A 1 83 ? 7.942 10.819 -1.223 1.00 88.94 83 ALA A C 1
ATOM 679 O O . ALA A 1 83 ? 8.180 10.062 -2.159 1.00 88.94 83 ALA A O 1
ATOM 680 N N . GLY A 1 84 ? 8.563 11.995 -1.081 1.00 91.75 84 GLY A N 1
ATOM 681 C CA . GLY A 1 84 ? 9.588 12.484 -2.000 1.00 91.75 84 GLY A CA 1
ATOM 682 C C . GLY A 1 84 ? 10.830 11.593 -2.034 1.00 91.75 84 GLY A C 1
ATOM 683 O O . GLY A 1 84 ? 11.346 11.316 -3.112 1.00 91.75 84 GLY A O 1
ATOM 684 N N . ILE A 1 85 ? 11.277 11.084 -0.881 1.00 92.50 85 ILE A N 1
ATOM 685 C CA . ILE A 1 85 ? 12.392 10.126 -0.806 1.00 92.50 85 ILE A CA 1
ATOM 686 C C . ILE A 1 85 ? 12.036 8.820 -1.526 1.00 92.50 85 ILE A C 1
ATOM 688 O O . ILE A 1 85 ? 12.848 8.314 -2.296 1.00 92.50 85 ILE A O 1
ATOM 692 N N . LEU A 1 86 ? 10.828 8.289 -1.316 1.00 91.31 86 LEU A N 1
ATOM 693 C CA . LEU A 1 86 ? 10.372 7.065 -1.983 1.00 91.31 86 LEU A CA 1
ATOM 694 C C . LEU A 1 86 ? 10.245 7.255 -3.502 1.00 91.31 86 LEU A C 1
ATOM 696 O O . LEU A 1 86 ? 10.699 6.398 -4.254 1.00 91.31 86 LEU A O 1
ATOM 700 N N . ALA A 1 87 ? 9.719 8.395 -3.956 1.00 90.38 87 ALA A N 1
ATOM 701 C CA . ALA A 1 87 ? 9.627 8.731 -5.378 1.00 90.38 87 ALA A CA 1
ATOM 702 C C . ALA A 1 87 ? 11.012 8.926 -6.026 1.00 90.38 87 ALA A C 1
ATOM 704 O O . ALA A 1 87 ? 11.246 8.513 -7.164 1.00 90.38 87 ALA A O 1
ATOM 705 N N . ALA A 1 88 ? 11.960 9.527 -5.299 1.00 92.56 88 ALA A N 1
ATOM 706 C CA . ALA A 1 88 ? 13.344 9.650 -5.748 1.00 92.56 88 ALA A CA 1
ATOM 707 C C . ALA A 1 88 ? 14.024 8.277 -5.844 1.00 92.56 88 ALA A C 1
ATOM 709 O O . ALA A 1 88 ? 14.682 7.991 -6.843 1.00 92.56 88 ALA A O 1
ATOM 710 N N . LEU A 1 89 ? 13.823 7.410 -4.846 1.00 93.00 89 LEU A N 1
ATOM 711 C CA . LEU A 1 89 ? 14.325 6.037 -4.853 1.00 93.00 89 LEU A CA 1
ATOM 712 C C . LEU A 1 89 ? 13.771 5.252 -6.046 1.00 93.00 89 LEU A C 1
ATOM 714 O O . LEU A 1 89 ? 14.534 4.601 -6.756 1.00 93.00 89 LEU A O 1
ATOM 718 N N . GLU A 1 90 ? 12.469 5.356 -6.307 1.00 92.06 90 GLU A N 1
ATOM 719 C CA . GLU A 1 90 ? 11.847 4.740 -7.477 1.00 92.06 90 GLU A CA 1
ATOM 720 C C . GLU A 1 90 ? 12.457 5.251 -8.781 1.00 92.06 90 GLU A C 1
ATOM 722 O O . GLU A 1 90 ? 12.819 4.463 -9.650 1.00 92.06 90 GLU A O 1
ATOM 727 N N . SER A 1 91 ? 12.636 6.568 -8.901 1.00 91.50 91 SER A N 1
ATOM 728 C CA . SER A 1 91 ? 13.236 7.180 -10.087 1.00 91.50 91 SER A CA 1
ATOM 729 C C . SER A 1 91 ? 14.648 6.643 -10.332 1.00 91.50 91 SER A C 1
ATOM 731 O O . SER A 1 91 ? 14.981 6.274 -11.458 1.00 91.50 91 SER A O 1
ATOM 733 N N . VAL A 1 92 ? 15.467 6.534 -9.280 1.00 92.81 92 VAL A N 1
ATOM 734 C CA . VAL A 1 92 ? 16.814 5.949 -9.359 1.00 92.81 92 VAL A CA 1
ATOM 735 C C . VAL A 1 92 ? 16.758 4.489 -9.812 1.00 92.81 92 VAL A C 1
ATOM 737 O O . VAL A 1 92 ? 17.525 4.107 -10.695 1.00 92.81 92 VAL A O 1
ATOM 740 N N . LEU A 1 93 ? 15.835 3.687 -9.269 1.00 91.06 93 LEU A N 1
ATOM 741 C CA . LEU A 1 93 ? 15.638 2.296 -9.691 1.00 91.06 93 LEU A CA 1
ATOM 742 C C . LEU A 1 93 ? 15.22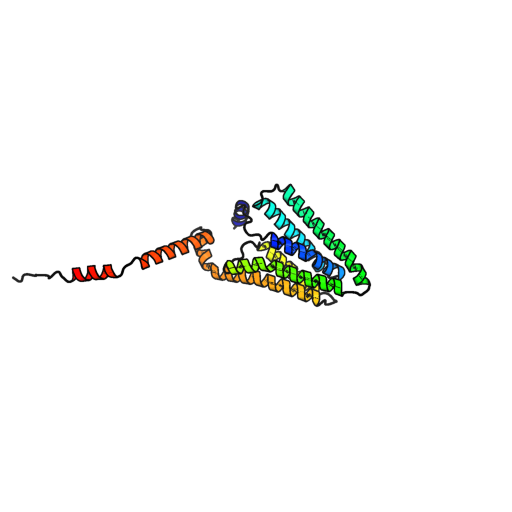7 2.209 -11.166 1.00 91.06 93 LEU A C 1
ATOM 744 O O . LEU A 1 93 ? 15.802 1.414 -11.908 1.00 91.06 93 LEU A O 1
ATOM 748 N N . ILE A 1 94 ? 14.297 3.058 -11.614 1.00 90.31 94 ILE A N 1
ATOM 749 C CA . ILE A 1 94 ? 13.845 3.101 -13.008 1.00 90.31 94 ILE A CA 1
ATOM 750 C C . ILE A 1 94 ? 15.013 3.440 -13.929 1.00 90.31 94 ILE A C 1
ATOM 752 O O . ILE A 1 94 ? 15.306 2.680 -14.847 1.00 90.31 94 ILE A O 1
ATOM 756 N N . PHE A 1 95 ? 15.703 4.561 -13.711 1.00 91.31 95 PHE A N 1
ATOM 757 C CA . PHE A 1 95 ? 16.795 4.973 -14.596 1.00 91.31 95 PHE A CA 1
ATOM 758 C C . PHE A 1 95 ? 17.977 3.999 -14.549 1.00 91.31 95 PHE A C 1
ATOM 760 O O . PHE A 1 95 ? 18.542 3.688 -15.599 1.00 91.31 95 PHE A O 1
ATOM 767 N N . GLY A 1 96 ? 18.306 3.474 -13.366 1.00 89.69 96 GLY A N 1
ATOM 768 C CA . GLY A 1 96 ? 19.402 2.530 -13.168 1.00 89.69 96 GLY A CA 1
ATOM 769 C C . GLY A 1 96 ? 19.161 1.178 -13.838 1.00 89.69 96 GLY A C 1
ATOM 770 O O . GLY A 1 96 ? 20.060 0.652 -14.488 1.00 89.69 96 GLY A O 1
ATOM 771 N N . LEU A 1 97 ? 17.946 0.631 -13.739 1.00 89.00 97 LEU A N 1
ATOM 772 C CA . LEU A 1 97 ? 17.614 -0.692 -14.281 1.00 89.00 97 LEU A CA 1
ATOM 773 C C . LEU A 1 97 ? 17.106 -0.647 -15.725 1.00 89.00 97 LEU A C 1
ATOM 775 O O . LEU A 1 97 ? 17.169 -1.650 -16.434 1.00 89.00 97 LEU A O 1
ATOM 779 N N . ARG A 1 98 ? 16.681 0.518 -16.223 1.00 87.69 98 ARG A N 1
ATOM 780 C CA . ARG A 1 98 ? 16.266 0.671 -17.624 1.00 87.69 98 ARG A CA 1
ATOM 781 C C . ARG A 1 98 ? 17.422 0.498 -18.608 1.00 87.69 98 ARG A C 1
ATOM 783 O O . ARG A 1 98 ? 17.191 0.026 -19.717 1.00 87.69 98 ARG A O 1
ATOM 790 N N . ILE A 1 99 ? 18.643 0.873 -18.226 1.00 86.12 99 ILE A N 1
ATOM 791 C CA . ILE A 1 99 ? 19.846 0.693 -19.055 1.00 86.12 99 ILE A CA 1
ATOM 792 C C . ILE A 1 99 ? 20.130 -0.803 -19.298 1.00 86.12 99 ILE A C 1
ATOM 794 O O . ILE A 1 99 ? 20.080 -1.213 -20.457 1.00 86.12 99 ILE A O 1
ATOM 798 N N . PRO A 1 100 ? 20.354 -1.649 -18.269 1.00 86.50 100 PRO A N 1
ATOM 799 C CA . PRO A 1 100 ? 20.615 -3.077 -18.472 1.00 86.50 100 PRO A CA 1
ATOM 800 C C . PRO A 1 100 ? 19.433 -3.805 -19.120 1.00 86.50 100 PRO A C 1
ATOM 802 O O . PRO A 1 100 ? 19.648 -4.681 -19.956 1.00 86.50 100 PRO A O 1
ATOM 805 N N . TYR A 1 101 ? 18.196 -3.385 -18.833 1.00 85.94 101 TYR A N 1
ATOM 806 C CA . TYR A 1 101 ? 17.009 -3.950 -19.473 1.00 85.94 101 TYR A CA 1
ATOM 807 C C . TYR A 1 101 ? 16.998 -3.726 -20.993 1.00 85.94 101 TYR A C 1
ATOM 809 O O . TYR A 1 101 ? 16.735 -4.650 -21.759 1.00 85.94 101 TYR A O 1
ATOM 817 N N . LYS A 1 102 ? 17.369 -2.524 -21.462 1.00 85.69 102 LYS A N 1
ATOM 818 C CA . LYS A 1 102 ? 17.518 -2.235 -22.903 1.00 85.69 102 LYS A CA 1
ATOM 819 C C . LYS A 1 102 ? 18.635 -3.042 -23.568 1.00 85.69 102 LYS A C 1
ATOM 821 O O . LYS A 1 102 ? 18.561 -3.287 -24.767 1.00 85.69 102 LYS A O 1
ATOM 826 N N . HIS A 1 103 ? 19.642 -3.457 -22.803 1.00 87.19 103 HIS A N 1
ATOM 827 C CA . HIS A 1 103 ? 20.707 -4.350 -23.262 1.00 87.19 103 HIS A CA 1
ATOM 828 C C . HIS A 1 103 ? 20.324 -5.841 -23.195 1.00 87.19 103 HIS A C 1
ATOM 830 O O . HIS A 1 103 ? 21.171 -6.694 -23.440 1.00 87.19 103 HIS A O 1
ATOM 836 N N . GLY A 1 104 ? 19.059 -6.164 -22.898 1.00 83.44 104 GLY A N 1
ATOM 837 C CA . GLY A 1 104 ? 18.533 -7.531 -22.894 1.00 83.44 104 GLY A CA 1
ATOM 838 C C . GLY A 1 104 ? 18.720 -8.284 -21.576 1.00 83.44 104 GLY A C 1
ATOM 839 O O . GLY A 1 104 ? 18.434 -9.476 -21.516 1.00 83.44 104 GLY A O 1
ATOM 840 N N . VAL A 1 105 ? 19.182 -7.621 -20.511 1.00 87.44 105 VAL A N 1
ATOM 841 C CA . VAL A 1 105 ? 19.381 -8.245 -19.195 1.00 87.44 105 VAL A CA 1
ATOM 842 C C . VAL A 1 105 ? 18.155 -7.984 -18.314 1.00 87.44 105 VAL A C 1
ATOM 844 O O . VAL A 1 105 ? 18.033 -6.913 -17.719 1.00 87.44 105 VAL A O 1
ATOM 847 N N . SER A 1 106 ? 17.244 -8.960 -18.222 1.00 85.06 106 SER A N 1
ATOM 848 C CA . SER A 1 106 ? 15.987 -8.834 -17.460 1.00 85.06 106 SER A CA 1
ATOM 849 C C . SER A 1 106 ? 16.058 -9.319 -16.008 1.00 85.06 106 SER A C 1
ATOM 851 O O . SER A 1 106 ? 15.288 -8.830 -15.187 1.00 85.06 106 SER A O 1
ATOM 853 N N . TRP A 1 107 ? 17.007 -10.194 -15.633 1.00 84.69 107 TRP A N 1
ATOM 854 C CA . TRP A 1 107 ? 17.055 -10.724 -14.254 1.00 84.69 107 TRP A CA 1
ATOM 855 C C . TRP A 1 107 ? 16.963 -9.632 -13.179 1.00 84.69 107 TRP A C 1
ATOM 857 O O . TRP A 1 107 ? 16.287 -9.865 -12.176 1.00 84.69 107 TRP A O 1
ATOM 867 N N . PRO A 1 108 ? 17.665 -8.475 -13.290 1.00 88.25 108 PRO A N 1
ATOM 868 C CA . PRO A 1 108 ? 17.746 -7.518 -12.186 1.00 88.25 108 PRO A CA 1
ATOM 869 C C . PRO A 1 108 ? 16.385 -6.952 -11.806 1.00 88.25 108 PRO A C 1
ATOM 871 O O . PRO A 1 108 ? 16.105 -6.762 -10.623 1.00 88.25 108 PRO A O 1
ATOM 874 N N . ILE A 1 109 ? 15.537 -6.721 -12.808 1.00 87.06 109 ILE A N 1
ATOM 875 C CA . ILE A 1 109 ? 14.195 -6.189 -12.604 1.00 87.06 109 ILE A CA 1
ATOM 876 C C . ILE A 1 109 ? 13.257 -7.281 -12.061 1.00 87.06 109 ILE A C 1
ATOM 878 O O . ILE A 1 109 ? 12.479 -7.016 -11.146 1.00 87.06 109 ILE A O 1
ATOM 882 N N . ASP A 1 110 ? 13.426 -8.528 -12.508 1.00 86.19 110 ASP A N 1
ATOM 883 C CA . ASP A 1 110 ? 12.656 -9.686 -12.036 1.00 86.19 110 ASP A CA 1
ATOM 884 C C . ASP A 1 110 ? 12.958 -10.006 -10.559 1.00 86.19 110 ASP A C 1
ATOM 886 O O . ASP A 1 110 ? 12.050 -10.159 -9.739 1.00 86.19 110 ASP A O 1
ATOM 890 N N . MET A 1 111 ? 14.242 -10.028 -10.182 1.00 88.62 111 MET A N 1
ATOM 891 C CA . MET A 1 111 ? 14.692 -10.214 -8.795 1.00 88.62 111 MET A CA 1
ATOM 892 C C . MET A 1 111 ? 14.160 -9.118 -7.873 1.00 88.62 111 MET A C 1
ATOM 894 O O . MET A 1 111 ? 13.709 -9.403 -6.762 1.00 88.62 111 MET A O 1
ATOM 898 N N . LEU A 1 112 ? 14.183 -7.867 -8.341 1.00 89.56 112 LEU A N 1
ATOM 899 C CA . LEU A 1 112 ? 13.661 -6.733 -7.589 1.00 89.56 112 LEU A CA 1
ATOM 900 C C . LEU A 1 112 ? 12.163 -6.909 -7.288 1.00 89.56 112 LEU A C 1
ATOM 902 O O . LEU A 1 112 ? 11.744 -6.695 -6.151 1.00 89.56 112 LEU A O 1
ATOM 906 N N . SER A 1 113 ? 11.380 -7.361 -8.271 1.00 87.38 113 SER A N 1
ATOM 907 C CA . SER A 1 113 ? 9.947 -7.644 -8.113 1.00 87.38 113 SER A CA 1
ATOM 908 C C . SER A 1 113 ? 9.673 -8.788 -7.131 1.00 87.38 113 SER A C 1
ATOM 910 O O . SER A 1 113 ? 8.798 -8.678 -6.267 1.00 87.38 113 SER A O 1
ATOM 912 N N . ILE A 1 114 ? 10.463 -9.866 -7.186 1.00 89.38 114 ILE A N 1
ATOM 913 C CA . ILE A 1 114 ? 10.337 -11.002 -6.259 1.00 89.38 114 ILE A CA 1
ATOM 914 C C . ILE A 1 114 ? 10.623 -10.562 -4.821 1.00 89.38 114 ILE A C 1
ATOM 916 O O . ILE A 1 114 ? 9.817 -10.821 -3.927 1.00 89.38 114 ILE A O 1
ATOM 920 N N . ILE A 1 115 ? 11.734 -9.855 -4.594 1.00 90.06 115 ILE A N 1
ATOM 921 C CA . ILE A 1 115 ? 12.099 -9.343 -3.265 1.00 90.06 115 ILE A CA 1
ATOM 922 C C . ILE A 1 115 ? 11.001 -8.417 -2.736 1.00 90.06 115 ILE A C 1
ATOM 924 O O . ILE A 1 115 ? 10.611 -8.517 -1.572 1.00 90.06 115 ILE A O 1
ATOM 928 N N . ALA A 1 116 ? 10.461 -7.551 -3.591 1.00 89.25 116 ALA A N 1
ATOM 929 C CA . ALA A 1 116 ? 9.393 -6.637 -3.221 1.00 89.25 116 ALA A CA 1
ATOM 930 C C . ALA A 1 116 ? 8.093 -7.359 -2.856 1.00 89.25 116 ALA A C 1
ATOM 932 O O . ALA A 1 116 ? 7.462 -7.014 -1.860 1.00 89.25 116 ALA A O 1
ATOM 933 N N . THR A 1 117 ? 7.730 -8.400 -3.606 1.00 88.81 117 THR A N 1
ATOM 934 C CA . THR A 1 117 ? 6.561 -9.244 -3.325 1.00 88.81 117 THR A CA 1
ATOM 935 C C . THR A 1 117 ? 6.714 -9.966 -1.985 1.00 88.81 117 THR A C 1
ATOM 937 O O . THR A 1 117 ? 5.784 -9.993 -1.179 1.00 88.81 117 THR A O 1
ATOM 940 N N . VAL A 1 118 ? 7.907 -10.495 -1.692 1.00 89.50 118 VAL A N 1
ATOM 941 C CA . VAL A 1 118 ? 8.212 -11.099 -0.385 1.00 89.50 118 VAL A CA 1
ATOM 942 C C . VAL A 1 118 ? 8.126 -10.055 0.728 1.00 89.50 118 VAL A C 1
ATOM 944 O O . VAL A 1 118 ? 7.531 -10.318 1.770 1.00 89.50 118 VAL A O 1
ATOM 947 N N . MET A 1 119 ? 8.657 -8.849 0.515 1.00 87.88 119 MET A N 1
ATOM 948 C CA . MET A 1 119 ? 8.586 -7.772 1.505 1.00 87.88 119 MET A CA 1
ATOM 949 C C . MET A 1 119 ? 7.148 -7.292 1.744 1.00 87.88 119 MET A C 1
ATOM 951 O O . MET A 1 119 ? 6.776 -7.019 2.887 1.00 87.88 119 MET A O 1
ATOM 955 N N . LEU A 1 120 ? 6.318 -7.257 0.698 1.00 86.81 120 LEU A N 1
ATOM 956 C CA . LEU A 1 120 ? 4.886 -6.976 0.790 1.00 86.81 120 LEU A CA 1
ATOM 957 C C . LEU A 1 120 ? 4.178 -8.032 1.649 1.00 86.81 120 LEU A C 1
ATOM 959 O O . LEU A 1 120 ? 3.456 -7.674 2.583 1.00 86.81 120 LEU A O 1
ATOM 963 N N . ALA A 1 121 ? 4.446 -9.316 1.386 1.00 85.94 121 ALA A N 1
ATOM 964 C CA . ALA A 1 121 ? 3.923 -10.428 2.174 1.00 85.94 121 ALA A CA 1
ATOM 965 C C . ALA A 1 121 ? 4.375 -10.343 3.640 1.00 85.94 121 ALA A C 1
ATOM 967 O O . ALA A 1 121 ? 3.564 -10.538 4.542 1.00 85.94 121 ALA A O 1
ATOM 968 N N . ILE A 1 122 ? 5.632 -9.962 3.896 1.00 86.31 122 ILE A N 1
ATOM 969 C CA . ILE A 1 122 ? 6.133 -9.723 5.256 1.00 86.31 122 ILE A CA 1
ATOM 970 C C . ILE A 1 122 ? 5.379 -8.574 5.934 1.00 86.31 122 ILE A C 1
ATOM 972 O O . ILE A 1 122 ? 5.007 -8.677 7.104 1.00 86.31 122 ILE A O 1
ATOM 976 N N . GLY A 1 123 ? 5.085 -7.507 5.191 1.00 80.12 123 GLY A N 1
ATOM 977 C CA . GLY A 1 123 ? 4.262 -6.395 5.661 1.00 80.12 123 GLY A CA 1
ATOM 978 C C . GLY A 1 123 ? 2.849 -6.812 6.083 1.00 80.12 123 GLY A C 1
ATOM 979 O O . GLY A 1 123 ? 2.266 -6.168 6.950 1.00 80.12 123 GLY A O 1
ATOM 980 N N . LEU A 1 124 ? 2.325 -7.921 5.550 1.00 79.12 124 LEU A N 1
ATOM 981 C CA . LEU A 1 124 ? 1.031 -8.498 5.928 1.00 79.12 124 LEU A CA 1
ATOM 982 C C . LEU A 1 124 ? 1.083 -9.374 7.193 1.00 79.12 124 LEU A C 1
ATOM 984 O O . LEU A 1 124 ? 0.031 -9.649 7.767 1.00 79.12 124 LEU A O 1
ATOM 988 N N . LEU A 1 125 ? 2.252 -9.773 7.710 1.00 81.06 125 LEU A N 1
ATOM 989 C CA . LEU A 1 125 ? 2.305 -10.585 8.939 1.00 81.06 125 LEU A CA 1
ATOM 990 C C . LEU A 1 125 ? 1.677 -9.893 10.165 1.00 81.06 125 LEU A C 1
ATOM 992 O O . LEU A 1 125 ? 0.880 -10.541 10.850 1.00 81.06 125 LEU A O 1
ATOM 996 N N . PRO A 1 126 ? 1.982 -8.615 10.475 1.00 76.75 126 PRO A N 1
ATOM 997 C CA . PRO A 1 126 ? 1.399 -7.930 11.626 1.00 76.75 126 PRO A CA 1
ATOM 998 C C . PRO A 1 126 ? -0.141 -7.947 11.666 1.00 76.75 126 PRO A C 1
ATOM 1000 O O . PRO A 1 126 ? -0.681 -8.342 12.703 1.00 76.75 126 PRO A O 1
ATOM 1003 N N . PRO A 1 127 ? -0.884 -7.592 10.592 1.00 75.62 127 PRO A N 1
ATOM 1004 C CA . PRO A 1 127 ? -2.343 -7.666 10.626 1.00 75.62 127 PRO A CA 1
ATOM 1005 C C . PRO A 1 127 ? -2.863 -9.104 10.748 1.00 75.62 127 PRO A C 1
ATOM 1007 O O . PRO A 1 127 ? -3.822 -9.328 11.484 1.00 75.62 127 PRO A O 1
ATOM 1010 N N . TYR A 1 128 ? -2.226 -10.092 10.112 1.00 76.75 128 TYR A N 1
ATOM 1011 C CA . TYR A 1 128 ? -2.602 -11.504 10.275 1.00 76.75 128 TYR A CA 1
ATOM 1012 C C . TYR A 1 128 ? -2.443 -11.988 11.722 1.00 76.75 128 TYR A C 1
ATOM 1014 O O . TYR A 1 128 ? -3.317 -12.671 12.263 1.00 76.75 128 TYR A O 1
ATOM 1022 N N . TRP A 1 129 ? -1.354 -11.590 12.375 1.00 74.31 129 TRP A N 1
ATOM 1023 C CA . TRP A 1 129 ? -1.093 -11.918 13.772 1.00 74.31 129 TRP A CA 1
ATOM 1024 C C . TRP A 1 129 ? -2.103 -11.263 14.723 1.00 74.31 129 TRP A C 1
ATOM 1026 O O . TRP A 1 129 ? -2.590 -11.900 15.662 1.00 74.31 129 TRP A O 1
ATOM 1036 N N . GLU A 1 130 ? -2.468 -10.008 14.458 1.00 72.50 130 GLU A N 1
ATOM 1037 C CA . GLU A 1 130 ? -3.482 -9.282 15.226 1.00 72.50 130 GLU A CA 1
ATOM 1038 C C . GLU A 1 130 ? -4.859 -9.954 15.105 1.00 72.50 130 GLU A C 1
ATOM 1040 O O . GLU A 1 130 ? -5.546 -10.156 16.107 1.00 72.50 130 GLU A O 1
ATOM 1045 N N . ILE A 1 131 ? -5.238 -10.387 13.897 1.00 72.75 131 ILE A N 1
ATOM 1046 C CA . ILE A 1 131 ? -6.485 -11.126 13.637 1.00 72.75 131 ILE A CA 1
ATOM 1047 C C . ILE A 1 131 ? -6.512 -12.446 14.407 1.00 72.75 131 ILE A C 1
ATOM 1049 O O . ILE A 1 131 ? -7.542 -12.788 15.002 1.00 72.75 131 ILE A O 1
ATOM 1053 N N . TYR A 1 132 ? -5.389 -13.170 14.418 1.00 73.12 132 TYR A N 1
ATOM 1054 C CA . TYR A 1 132 ? -5.249 -14.426 15.150 1.00 73.12 132 TYR A CA 1
ATOM 1055 C C . TYR A 1 132 ? -5.442 -14.216 16.659 1.00 73.12 132 TYR A C 1
ATOM 1057 O O . TYR A 1 132 ? -6.297 -14.863 17.270 1.00 73.12 132 TYR A O 1
ATOM 1065 N N . LYS A 1 133 ? -4.743 -13.239 17.254 1.00 69.62 133 LYS A N 1
ATOM 1066 C CA . LYS A 1 133 ? -4.894 -12.889 18.679 1.00 69.62 133 LYS A CA 1
ATOM 1067 C C . LYS A 1 133 ? -6.304 -12.410 19.024 1.00 69.62 133 LYS A C 1
ATOM 1069 O O . LYS A 1 133 ? -6.851 -12.774 20.064 1.00 69.62 133 LYS A O 1
ATOM 1074 N N . CYS A 1 134 ? -6.921 -11.633 18.141 1.00 62.81 134 CYS A N 1
ATOM 1075 C CA . CYS A 1 134 ? -8.241 -11.051 18.351 1.00 62.81 134 CYS A CA 1
ATOM 1076 C C . CYS A 1 134 ? -9.411 -11.962 17.923 1.00 62.81 134 CYS A C 1
ATOM 1078 O O . CYS A 1 134 ? -10.536 -11.475 17.760 1.00 62.81 134 CYS A O 1
ATOM 1080 N N . LYS A 1 135 ? -9.186 -13.276 17.745 1.00 60.72 135 LYS A N 1
ATOM 1081 C CA . LYS A 1 135 ? -10.215 -14.276 17.380 1.00 60.72 135 LYS A CA 1
ATOM 1082 C C . LYS A 1 135 ? -11.064 -13.863 16.160 1.00 60.72 135 LYS A C 1
ATOM 1084 O O . LYS A 1 135 ? -12.290 -14.038 16.160 1.00 60.72 135 LYS A O 1
ATOM 1089 N N . GLY A 1 136 ? -10.418 -13.289 15.142 1.00 57.94 136 GLY A N 1
ATOM 1090 C CA . GLY A 1 136 ? -11.033 -12.870 13.875 1.00 57.94 136 GLY A CA 1
ATOM 1091 C C . GLY A 1 136 ? -11.394 -11.381 13.775 1.00 57.94 136 GLY A C 1
ATOM 1092 O O . GLY A 1 136 ? -11.795 -10.915 12.708 1.00 57.94 136 GLY A O 1
ATOM 1093 N N . ARG A 1 137 ? -11.255 -10.598 14.853 1.00 56.19 137 ARG A N 1
ATOM 1094 C CA . ARG A 1 137 ? -11.507 -9.152 14.795 1.00 56.19 137 ARG A CA 1
ATOM 1095 C C . ARG A 1 137 ? -10.297 -8.444 14.186 1.00 56.19 137 ARG A C 1
ATOM 1097 O O . ARG A 1 137 ? -9.224 -8.430 14.772 1.00 56.19 137 ARG A O 1
ATOM 1104 N N . VAL A 1 138 ? -10.504 -7.807 13.038 1.00 57.88 138 VAL A N 1
ATOM 1105 C CA . VAL A 1 138 ? -9.518 -6.904 12.432 1.00 57.88 138 VAL A CA 1
ATOM 1106 C C . VAL A 1 138 ? -9.515 -5.602 13.231 1.00 57.88 138 VAL A C 1
ATOM 1108 O O . VAL A 1 138 ? -10.435 -4.789 13.118 1.00 57.88 138 VAL A O 1
ATOM 1111 N N . VAL A 1 139 ? -8.507 -5.435 14.080 1.00 56.59 139 VAL A N 1
ATOM 1112 C CA . VAL A 1 139 ? -8.262 -4.217 14.859 1.00 56.59 139 VAL A CA 1
ATOM 1113 C C . VAL A 1 139 ? -7.099 -3.494 14.211 1.00 56.59 139 VAL A C 1
ATOM 1115 O O . VAL A 1 139 ? -6.110 -4.124 13.858 1.00 56.59 139 VAL A O 1
ATOM 1118 N N . GLY A 1 140 ? -7.224 -2.183 14.013 1.00 55.12 140 GLY A N 1
ATOM 1119 C CA . GLY A 1 140 ? -6.112 -1.374 13.521 1.00 55.12 140 GLY A CA 1
ATOM 1120 C C . GLY A 1 140 ? -6.016 -1.182 12.006 1.00 55.12 140 GLY A C 1
ATOM 1121 O O . GLY A 1 140 ? -5.426 -0.203 11.559 1.00 55.12 140 GLY A O 1
ATOM 1122 N N . LEU A 1 141 ? -6.670 -2.022 11.200 1.00 63.31 141 LEU A N 1
ATOM 1123 C CA . LEU A 1 141 ? -6.734 -1.839 9.747 1.00 63.31 141 LEU A CA 1
ATOM 1124 C C . LEU A 1 141 ? -8.035 -1.133 9.333 1.00 63.31 141 LEU A C 1
ATOM 1126 O O . LEU A 1 141 ? -9.142 -1.560 9.676 1.00 63.31 141 LEU A O 1
ATOM 1130 N N . SER A 1 142 ? -7.918 -0.037 8.579 1.00 68.62 142 SER A N 1
ATOM 1131 C CA . SER A 1 142 ? -9.080 0.674 8.038 1.00 68.62 142 SER A CA 1
ATOM 1132 C C . SER A 1 142 ? -9.723 -0.154 6.928 1.00 68.62 142 SER A C 1
ATOM 1134 O O . SER A 1 142 ? -9.144 -0.312 5.858 1.00 68.62 142 SER A O 1
ATOM 1136 N N . MET A 1 143 ? -10.955 -0.622 7.141 1.00 67.19 143 MET A N 1
ATOM 1137 C CA . MET A 1 143 ? -11.705 -1.388 6.131 1.00 67.19 143 MET A CA 1
ATOM 1138 C C . MET A 1 143 ? -11.786 -0.672 4.781 1.00 67.19 143 MET A C 1
ATOM 1140 O O . MET A 1 143 ? -11.684 -1.304 3.741 1.00 67.19 143 MET A O 1
ATOM 1144 N N . ARG A 1 144 ? -11.917 0.660 4.798 1.00 68.50 144 ARG A N 1
ATOM 1145 C CA . ARG A 1 144 ? -11.957 1.465 3.570 1.00 68.50 144 ARG A CA 1
ATOM 1146 C C . ARG A 1 144 ? -10.640 1.417 2.805 1.00 68.50 144 ARG A C 1
ATOM 1148 O O . ARG A 1 144 ? -10.668 1.351 1.588 1.00 68.50 144 ARG A O 1
ATOM 1155 N N . PHE A 1 145 ? -9.517 1.443 3.518 1.00 75.62 145 PHE A N 1
ATOM 1156 C CA . PHE A 1 145 ? -8.193 1.353 2.909 1.00 75.62 145 PHE A CA 1
ATOM 1157 C C . PHE A 1 145 ? -7.988 -0.028 2.278 1.00 75.62 145 PHE A C 1
ATOM 1159 O O . PHE A 1 145 ? -7.688 -0.102 1.095 1.00 75.62 145 PHE A O 1
ATOM 1166 N N . LEU A 1 146 ? -8.299 -1.100 3.014 1.00 77.38 146 LEU A N 1
ATOM 1167 C CA . LEU A 1 146 ? -8.188 -2.470 2.503 1.00 77.38 146 LEU A CA 1
ATOM 1168 C C . LEU A 1 146 ? -9.119 -2.747 1.306 1.00 77.38 146 LEU A C 1
ATOM 1170 O O . LEU A 1 146 ? -8.750 -3.465 0.390 1.00 77.38 146 LEU A O 1
ATOM 1174 N N . THR A 1 147 ? -10.330 -2.179 1.278 1.00 79.06 147 THR A N 1
ATOM 1175 C CA . THR A 1 147 ? -11.215 -2.325 0.105 1.00 79.06 147 THR A CA 1
ATOM 1176 C C . THR A 1 147 ? -10.653 -1.621 -1.130 1.00 79.06 147 THR A C 1
ATOM 1178 O O . THR A 1 147 ? -10.772 -2.153 -2.228 1.00 79.06 147 THR A O 1
ATOM 1181 N N . ILE A 1 148 ? -10.059 -0.434 -0.966 1.00 82.81 148 ILE A N 1
ATOM 1182 C CA . ILE A 1 148 ? -9.426 0.292 -2.078 1.00 82.81 148 ILE A CA 1
ATOM 1183 C C . ILE A 1 148 ? -8.214 -0.488 -2.601 1.00 82.81 148 ILE A C 1
ATOM 1185 O O . ILE A 1 148 ? -8.039 -0.569 -3.813 1.00 82.81 148 ILE A O 1
ATOM 1189 N N . ASP A 1 149 ? -7.436 -1.088 -1.702 1.00 84.25 149 ASP A N 1
ATOM 1190 C CA . ASP A 1 149 ? -6.276 -1.925 -2.021 1.00 84.25 149 ASP A CA 1
ATOM 1191 C C . ASP A 1 149 ? -6.657 -3.135 -2.888 1.00 84.25 149 ASP A C 1
ATOM 1193 O O . ASP A 1 149 ? -6.212 -3.244 -4.030 1.00 84.25 149 ASP A O 1
ATOM 1197 N N . ILE A 1 150 ? -7.631 -3.932 -2.428 1.00 83.81 150 ILE A N 1
ATOM 1198 C CA . ILE A 1 150 ? -8.140 -5.104 -3.162 1.00 83.81 150 ILE A CA 1
ATOM 1199 C C . ILE A 1 150 ? -8.735 -4.719 -4.508 1.00 83.81 150 ILE A C 1
ATOM 1201 O O . ILE A 1 150 ? -8.536 -5.420 -5.497 1.00 83.81 150 ILE A O 1
ATOM 1205 N N . LEU A 1 151 ? -9.489 -3.617 -4.567 1.00 85.94 151 LEU A N 1
ATOM 1206 C CA . LEU A 1 151 ? -10.020 -3.133 -5.838 1.00 85.94 151 LEU A CA 1
ATOM 1207 C C . LEU A 1 151 ? -8.882 -2.759 -6.789 1.00 85.94 151 LEU A C 1
ATOM 1209 O O . LEU A 1 151 ? -8.935 -3.130 -7.958 1.00 85.94 151 LEU A O 1
ATOM 1213 N N . GLY A 1 152 ? -7.847 -2.077 -6.295 1.00 84.44 152 GLY A N 1
ATOM 1214 C CA . GLY A 1 152 ? -6.647 -1.766 -7.066 1.00 84.44 152 GLY A CA 1
ATOM 1215 C C . GLY A 1 152 ? -5.955 -3.022 -7.594 1.00 84.44 152 GLY A C 1
ATOM 1216 O O . GLY A 1 152 ? -5.717 -3.119 -8.797 1.00 84.44 152 GLY A O 1
ATOM 1217 N N . ALA A 1 153 ? -5.697 -4.006 -6.728 1.00 85.88 153 ALA A N 1
ATOM 1218 C CA . ALA A 1 153 ? -5.057 -5.267 -7.100 1.00 85.88 153 ALA A CA 1
ATOM 1219 C C . ALA A 1 153 ? -5.899 -6.067 -8.107 1.00 85.88 153 ALA A C 1
ATOM 1221 O O . ALA A 1 153 ? -5.367 -6.571 -9.097 1.00 85.88 153 ALA A O 1
ATOM 1222 N N . LEU A 1 154 ? -7.220 -6.120 -7.914 1.00 86.44 154 LEU A N 1
ATOM 1223 C CA . LEU A 1 154 ? -8.151 -6.775 -8.830 1.00 86.44 154 LEU A CA 1
ATOM 1224 C C . LEU A 1 154 ? -8.163 -6.098 -10.206 1.00 86.44 154 LEU A C 1
ATOM 1226 O O . LEU A 1 154 ? -8.065 -6.781 -11.224 1.00 86.44 154 LEU A O 1
ATOM 1230 N N . PHE A 1 155 ? -8.268 -4.766 -10.256 1.00 86.38 155 PHE A N 1
ATOM 1231 C CA . PHE A 1 155 ? -8.262 -4.031 -11.523 1.00 86.38 155 PHE A CA 1
ATOM 1232 C C . PHE A 1 155 ? -6.928 -4.157 -12.255 1.00 86.38 155 PHE A C 1
ATOM 1234 O O . PHE A 1 155 ? -6.931 -4.289 -13.477 1.00 86.38 155 PHE A O 1
ATOM 1241 N N . SER A 1 156 ? -5.805 -4.177 -11.541 1.00 85.50 156 SER A N 1
ATOM 1242 C CA . SER A 1 156 ? -4.495 -4.395 -12.154 1.00 85.50 156 SER A CA 1
ATOM 1243 C C . SER A 1 156 ? -4.312 -5.814 -12.668 1.00 85.50 156 SER A C 1
ATOM 1245 O O . SER A 1 156 ? -3.784 -5.988 -13.765 1.00 85.50 156 SER A O 1
ATOM 1247 N N . LEU A 1 157 ? -4.820 -6.824 -11.957 1.00 85.12 157 LEU A N 1
ATOM 1248 C CA . LEU A 1 157 ? -4.825 -8.201 -12.448 1.00 85.12 157 LEU A CA 1
ATOM 1249 C C . LEU A 1 157 ? -5.683 -8.340 -13.715 1.00 85.12 157 LEU A C 1
ATOM 1251 O O . LEU A 1 157 ? -5.254 -8.971 -14.678 1.00 85.12 157 LEU A O 1
ATOM 1255 N N . LEU A 1 158 ? -6.861 -7.708 -13.754 1.00 85.62 158 LEU A N 1
ATOM 1256 C CA . LEU A 1 158 ? -7.705 -7.664 -14.953 1.00 85.62 158 LEU A CA 1
ATOM 1257 C C . LEU A 1 158 ? -7.026 -6.909 -16.103 1.00 85.62 158 LEU A C 1
ATOM 1259 O O . LEU A 1 158 ? -7.070 -7.360 -17.245 1.00 85.62 158 LEU A O 1
ATOM 1263 N N . ALA A 1 159 ? -6.367 -5.784 -15.815 1.00 84.94 159 ALA A N 1
ATOM 1264 C CA . ALA A 1 159 ? -5.628 -5.020 -16.814 1.00 84.94 159 ALA A CA 1
ATOM 1265 C C . ALA A 1 159 ? -4.460 -5.828 -17.392 1.00 84.94 159 ALA A C 1
ATOM 1267 O O . ALA A 1 159 ? -4.232 -5.767 -18.599 1.00 84.94 159 ALA A O 1
ATOM 1268 N N . LEU A 1 160 ? -3.754 -6.599 -16.562 1.00 83.31 160 LEU A N 1
ATOM 1269 C CA . LEU A 1 160 ? -2.695 -7.500 -17.007 1.00 83.31 160 LEU A CA 1
ATOM 1270 C C . LEU A 1 160 ? -3.263 -8.670 -17.822 1.00 83.31 160 LEU A C 1
ATOM 1272 O O . LEU A 1 160 ? -2.690 -9.033 -18.843 1.00 83.31 160 LEU A O 1
ATOM 1276 N N . ALA A 1 161 ? -4.428 -9.199 -17.436 1.00 81.75 161 ALA A N 1
ATOM 1277 C CA . ALA A 1 161 ? -5.090 -10.285 -18.154 1.00 81.75 161 ALA A CA 1
ATOM 1278 C C . ALA A 1 161 ? -5.599 -9.895 -19.554 1.00 81.75 161 ALA A C 1
ATOM 1280 O O . ALA A 1 161 ? -5.727 -10.736 -20.439 1.00 81.75 161 ALA A O 1
ATOM 1281 N N . VAL A 1 162 ? -5.895 -8.613 -19.766 1.00 81.44 162 VAL A N 1
ATOM 1282 C CA . VAL A 1 162 ? -6.300 -8.069 -21.073 1.00 81.44 162 VAL A CA 1
ATOM 1283 C C . VAL A 1 162 ? -5.082 -7.641 -21.912 1.00 81.44 162 VAL A C 1
ATOM 1285 O O . VAL A 1 162 ? -5.210 -7.351 -23.103 1.00 81.44 162 VAL A O 1
ATOM 1288 N N . GLN A 1 163 ? -3.880 -7.606 -21.330 1.00 77.44 163 GLN A N 1
ATOM 1289 C CA . GLN A 1 163 ? -2.669 -7.198 -22.036 1.00 77.44 163 GLN A CA 1
ATOM 1290 C C . GLN A 1 163 ? -2.245 -8.245 -23.084 1.00 77.44 163 GLN A C 1
ATOM 1292 O O . GLN A 1 163 ? -2.320 -9.451 -22.872 1.00 77.44 163 GLN A O 1
ATOM 1297 N N . LYS A 1 164 ? -1.763 -7.776 -24.244 1.00 62.22 164 LYS A N 1
ATOM 1298 C CA . LYS A 1 164 ? -1.383 -8.629 -25.390 1.00 62.22 164 L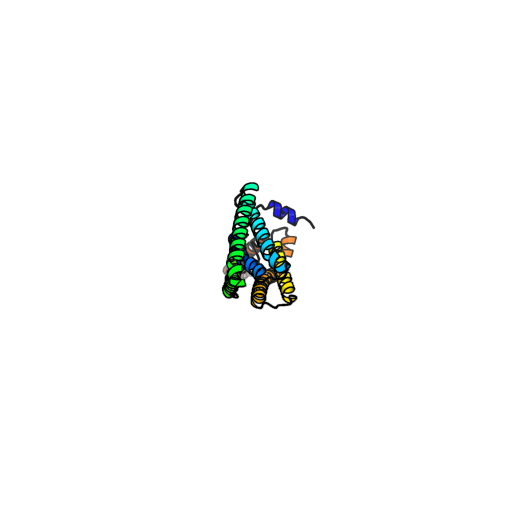YS A CA 1
ATOM 1299 C C . LYS A 1 164 ? -0.177 -9.540 -25.104 1.00 62.22 164 LYS A C 1
ATOM 1301 O O . LYS A 1 164 ? -0.037 -10.588 -25.729 1.00 62.22 164 LYS A O 1
ATOM 1306 N N . THR A 1 165 ? 0.696 -9.131 -24.190 1.00 66.88 165 THR A N 1
ATOM 1307 C CA . THR A 1 165 ? 1.883 -9.873 -23.751 1.00 66.88 165 THR A CA 1
ATOM 1308 C C . THR A 1 165 ? 1.687 -10.280 -22.300 1.00 66.88 165 THR A C 1
ATOM 1310 O O . THR A 1 165 ? 1.724 -9.430 -21.410 1.00 66.88 165 THR A O 1
ATOM 1313 N N . TRP A 1 166 ? 1.457 -11.568 -22.071 1.00 63.75 166 TRP A N 1
ATOM 1314 C CA . TRP A 1 166 ? 1.282 -12.106 -20.729 1.00 63.75 166 TRP A CA 1
ATOM 1315 C C . TRP A 1 166 ? 2.623 -12.176 -20.009 1.00 63.75 166 TRP A C 1
ATOM 1317 O O . TRP A 1 166 ? 3.498 -12.938 -20.418 1.00 63.75 166 TRP A O 1
ATOM 1327 N N . ASP A 1 167 ? 2.760 -11.412 -18.928 1.00 74.62 167 ASP A N 1
ATOM 1328 C CA . ASP A 1 167 ? 3.862 -11.579 -17.990 1.00 74.62 167 ASP A CA 1
ATOM 1329 C C . ASP A 1 167 ? 3.417 -12.428 -16.791 1.00 74.62 167 ASP A C 1
ATOM 1331 O O . ASP A 1 167 ? 2.601 -12.008 -15.964 1.00 74.62 167 ASP A O 1
ATOM 1335 N N . MET A 1 168 ? 3.958 -13.647 -16.708 1.00 78.19 168 MET A N 1
ATOM 1336 C CA . MET A 1 168 ? 3.658 -14.587 -15.628 1.00 78.19 168 MET A CA 1
ATOM 1337 C C . MET A 1 168 ? 4.151 -14.078 -14.274 1.00 78.19 168 MET A C 1
ATOM 1339 O O . MET A 1 168 ? 3.475 -14.306 -13.272 1.00 78.19 168 MET A O 1
ATOM 1343 N N . LEU A 1 169 ? 5.297 -13.389 -14.224 1.00 81.19 169 LEU A N 1
ATOM 1344 C CA . LEU A 1 169 ? 5.890 -12.974 -12.954 1.00 81.19 169 LEU A CA 1
ATOM 1345 C C . LEU A 1 169 ? 5.050 -11.874 -12.294 1.00 81.19 169 LEU A C 1
ATOM 1347 O O . LEU A 1 169 ? 4.702 -11.991 -11.118 1.00 81.19 169 LEU A O 1
ATOM 1351 N N . GLY A 1 170 ? 4.648 -10.863 -13.073 1.00 77.81 170 GLY A N 1
ATOM 1352 C CA . GLY A 1 170 ? 3.688 -9.852 -12.633 1.00 77.81 170 GLY A CA 1
ATOM 1353 C C . GLY A 1 170 ? 2.335 -10.457 -12.246 1.00 77.81 170 GLY A C 1
ATOM 1354 O O . GLY A 1 170 ? 1.772 -10.111 -11.213 1.00 77.81 170 GLY A O 1
ATOM 1355 N N . GLY A 1 171 ? 1.818 -11.415 -13.022 1.00 82.44 171 GLY A N 1
ATOM 1356 C CA . GLY A 1 171 ? 0.545 -12.069 -12.705 1.00 82.44 171 GLY A CA 1
ATOM 1357 C C . GLY A 1 171 ? 0.569 -12.805 -11.364 1.00 82.44 171 GLY A C 1
ATOM 1358 O O . GLY A 1 171 ? -0.353 -12.660 -10.561 1.00 82.44 171 GLY A O 1
ATOM 1359 N N . ILE A 1 172 ? 1.639 -13.555 -11.090 1.00 85.19 172 ILE A N 1
ATOM 1360 C CA . ILE A 1 172 ? 1.795 -14.307 -9.839 1.00 85.19 172 ILE A CA 1
ATOM 1361 C C . ILE A 1 172 ? 1.878 -13.364 -8.637 1.00 85.19 172 ILE A C 1
ATOM 1363 O O . ILE A 1 172 ? 1.206 -13.619 -7.637 1.00 85.19 172 ILE A O 1
ATOM 1367 N N . SER A 1 173 ? 2.653 -12.277 -8.712 1.00 82.69 173 SER A N 1
ATOM 1368 C CA . SER A 1 173 ? 2.780 -11.344 -7.585 1.00 82.69 173 SER A CA 1
ATOM 1369 C C . SER A 1 173 ? 1.441 -10.693 -7.228 1.00 82.69 173 SER A C 1
ATOM 1371 O O . SER A 1 173 ? 1.086 -10.641 -6.047 1.00 82.69 173 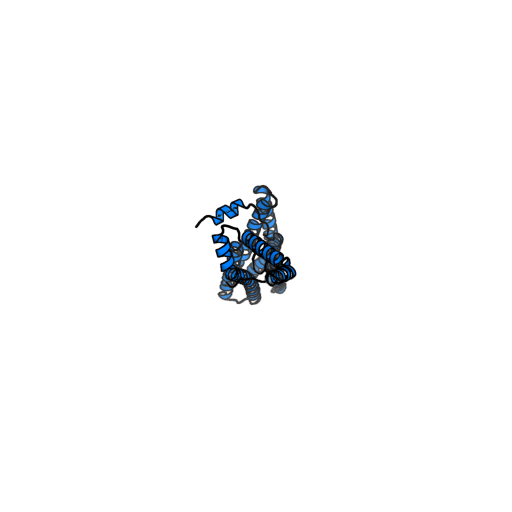SER A O 1
ATOM 1373 N N . TYR A 1 174 ? 0.642 -10.307 -8.230 1.00 83.75 174 TYR A N 1
ATOM 1374 C CA . TYR A 1 174 ? -0.711 -9.790 -8.014 1.00 83.75 174 TYR A CA 1
ATOM 1375 C C . TYR A 1 174 ? -1.669 -10.840 -7.449 1.00 83.75 174 TYR A C 1
ATOM 1377 O O . TYR A 1 174 ? -2.432 -10.526 -6.540 1.00 83.75 174 TYR A O 1
ATOM 1385 N N . ILE A 1 175 ? -1.626 -12.088 -7.927 1.00 86.94 175 ILE A N 1
ATOM 1386 C CA . ILE A 1 175 ? -2.464 -13.171 -7.383 1.00 86.94 175 ILE A CA 1
ATOM 1387 C C . ILE A 1 175 ? -2.120 -13.440 -5.913 1.00 86.94 175 ILE A C 1
ATOM 1389 O O . ILE A 1 175 ? -3.025 -13.585 -5.092 1.00 86.94 175 ILE A O 1
ATOM 1393 N N . VAL A 1 176 ? -0.831 -13.489 -5.564 1.00 86.56 176 VAL A N 1
ATOM 1394 C CA . VAL A 1 176 ? -0.383 -13.694 -4.177 1.00 86.56 176 VAL A CA 1
ATOM 1395 C C . VAL A 1 176 ? -0.861 -12.554 -3.277 1.00 86.56 176 VAL A C 1
ATOM 1397 O O . VAL A 1 176 ? -1.412 -12.828 -2.210 1.00 86.56 176 VAL A O 1
ATOM 1400 N N . ALA A 1 177 ? -0.710 -11.298 -3.709 1.00 84.44 177 ALA A N 1
ATOM 1401 C CA . ALA A 1 177 ? -1.214 -10.139 -2.971 1.00 84.44 177 ALA A CA 1
ATOM 1402 C C . ALA A 1 177 ? -2.735 -10.225 -2.758 1.00 84.44 177 ALA A C 1
ATOM 1404 O O . ALA A 1 177 ? -3.212 -10.182 -1.623 1.00 84.44 177 ALA A O 1
ATOM 1405 N N . LEU A 1 178 ? -3.483 -10.493 -3.832 1.00 86.38 178 LEU A N 1
ATOM 1406 C CA . LEU A 1 178 ? -4.938 -10.622 -3.811 1.00 86.38 178 LEU A CA 1
ATOM 1407 C C . LEU A 1 178 ? -5.405 -11.738 -2.857 1.00 86.38 178 LEU A C 1
ATOM 1409 O O . LEU A 1 178 ? -6.365 -11.556 -2.112 1.00 86.38 178 LEU A O 1
ATOM 1413 N N . LEU A 1 179 ? -4.726 -12.892 -2.843 1.00 87.88 179 LEU A N 1
ATOM 1414 C CA . LEU A 1 179 ? -5.037 -14.005 -1.936 1.00 87.88 179 LEU A CA 1
ATOM 1415 C C . LEU A 1 179 ? -4.801 -13.641 -0.466 1.00 87.88 179 LEU A C 1
ATOM 1417 O O . LEU A 1 179 ? -5.632 -13.973 0.385 1.00 87.88 179 LEU A O 1
ATOM 1421 N N . LEU A 1 180 ? -3.694 -12.957 -0.162 1.00 84.94 180 LEU A N 1
ATOM 1422 C CA . LEU A 1 180 ? -3.400 -12.487 1.194 1.00 84.94 180 LEU A CA 1
ATOM 1423 C C . LEU A 1 180 ? -4.445 -11.459 1.659 1.00 84.94 180 LEU A C 1
ATOM 1425 O O . LEU A 1 180 ? -4.960 -11.528 2.775 1.00 84.94 180 LEU A O 1
ATOM 1429 N N . GLU A 1 181 ? -4.840 -10.535 0.794 1.00 86.25 181 GLU A N 1
ATOM 1430 C CA . GLU A 1 181 ? -5.849 -9.531 1.132 1.00 86.25 181 GLU A CA 1
ATOM 1431 C C . GLU A 1 181 ? -7.255 -10.140 1.286 1.00 86.25 181 GLU A C 1
ATOM 1433 O O . GLU A 1 181 ? -7.979 -9.824 2.242 1.00 86.25 181 GLU A O 1
ATOM 1438 N N . PHE A 1 182 ? -7.636 -11.078 0.408 1.00 85.44 182 PHE A N 1
ATOM 1439 C CA . PHE A 1 182 ? -8.881 -11.838 0.548 1.00 85.44 182 PHE A CA 1
ATOM 1440 C C . PHE A 1 182 ? -8.908 -12.661 1.832 1.00 85.44 182 PHE A C 1
ATOM 1442 O O . PHE A 1 182 ? -9.963 -12.751 2.462 1.00 85.44 182 PHE A O 1
ATOM 1449 N N . GLY A 1 183 ? -7.773 -13.219 2.260 1.00 83.25 183 GLY A N 1
ATOM 1450 C CA . GLY A 1 183 ? -7.659 -13.907 3.543 1.00 83.25 183 GLY A CA 1
ATOM 1451 C C . GLY A 1 183 ? -8.032 -12.998 4.716 1.00 83.25 183 GLY A C 1
ATOM 1452 O O . GLY A 1 183 ? -8.835 -13.385 5.569 1.00 83.25 183 GLY A O 1
ATOM 1453 N N . ILE A 1 184 ? -7.545 -11.754 4.719 1.00 81.00 184 ILE A N 1
ATOM 1454 C CA . ILE A 1 184 ? -7.859 -10.763 5.761 1.00 81.00 184 ILE A CA 1
ATOM 1455 C C . ILE A 1 184 ? -9.350 -10.409 5.770 1.00 81.00 184 ILE A C 1
ATOM 1457 O O . ILE A 1 184 ? -9.983 -10.416 6.835 1.00 81.00 184 ILE A O 1
ATOM 1461 N N . ILE A 1 185 ? -9.937 -10.122 4.602 1.00 80.62 185 ILE A N 1
ATOM 1462 C CA . ILE A 1 185 ? -11.375 -9.833 4.508 1.00 80.62 185 ILE A CA 1
ATOM 1463 C C . ILE A 1 185 ? -12.204 -11.051 4.907 1.00 80.62 185 ILE A C 1
ATOM 1465 O O . ILE A 1 185 ? -13.170 -10.903 5.656 1.00 80.62 185 ILE A O 1
ATOM 1469 N N . GLY A 1 186 ? -11.825 -12.247 4.461 1.00 79.94 186 GLY A N 1
ATOM 1470 C CA . GLY A 1 186 ? -12.488 -13.499 4.806 1.00 79.94 186 GLY A CA 1
ATOM 1471 C C . GLY A 1 186 ? -12.541 -13.701 6.317 1.00 79.94 186 GLY A C 1
ATOM 1472 O O . GLY A 1 186 ? -13.625 -13.877 6.877 1.00 79.94 186 GLY A O 1
ATOM 1473 N N . CYS A 1 187 ? -11.404 -13.561 7.006 1.00 79.56 187 CYS A N 1
ATOM 1474 C CA . CYS A 1 187 ? -11.352 -13.611 8.467 1.00 79.56 187 CYS A CA 1
ATOM 1475 C C . CYS A 1 187 ? -12.271 -12.564 9.119 1.00 79.56 187 CYS A C 1
ATOM 1477 O O . CYS A 1 187 ? -12.996 -12.880 10.069 1.00 79.56 187 CYS A O 1
ATOM 1479 N N . HIS A 1 188 ? -12.301 -11.335 8.589 1.00 76.38 188 HIS A N 1
ATOM 1480 C CA . HIS A 1 188 ? -13.179 -10.283 9.100 1.00 76.38 188 HIS A CA 1
ATOM 1481 C C . HIS A 1 188 ? -14.670 -10.591 8.910 1.00 76.38 188 HIS A C 1
ATOM 1483 O O . HIS A 1 188 ? -15.474 -10.369 9.819 1.00 76.38 188 HIS A O 1
ATOM 1489 N N . LEU A 1 189 ? -15.052 -11.099 7.737 1.00 76.69 189 LEU A N 1
ATOM 1490 C CA . LEU A 1 189 ? -16.428 -11.459 7.404 1.00 76.69 189 LEU A CA 1
ATOM 1491 C C . LEU A 1 189 ? -16.917 -12.621 8.266 1.00 76.69 189 LEU A C 1
ATOM 1493 O O . LEU A 1 189 ? -18.022 -12.552 8.808 1.00 76.69 189 LEU A O 1
ATOM 1497 N N . VAL A 1 190 ? -16.080 -13.642 8.468 1.00 78.62 190 VAL A N 1
ATOM 1498 C CA . VAL A 1 190 ? -16.372 -14.761 9.375 1.00 78.62 190 VAL A CA 1
ATOM 1499 C C . VAL A 1 190 ? -16.611 -14.247 10.796 1.00 78.62 190 VAL A C 1
ATOM 1501 O O . VAL A 1 190 ? -17.592 -14.631 11.438 1.00 78.62 190 VAL A O 1
ATOM 1504 N N . TRP A 1 191 ? -15.784 -13.316 11.282 1.00 77.19 191 TRP A N 1
ATOM 1505 C CA . TRP A 1 191 ? -16.007 -12.683 12.581 1.00 77.19 191 TRP A CA 1
ATOM 1506 C C . TRP A 1 191 ? -17.308 -11.873 12.625 1.00 77.19 191 TRP A C 1
ATOM 1508 O O . TRP A 1 191 ? -18.077 -12.010 13.578 1.00 77.19 191 TRP A O 1
ATOM 1518 N N . LEU A 1 192 ? -17.603 -11.067 11.601 1.00 71.19 192 LEU A N 1
ATOM 1519 C CA . LEU A 1 192 ? -18.845 -10.290 11.518 1.00 71.19 192 LEU A CA 1
ATOM 1520 C C . LEU A 1 192 ? -20.085 -11.186 11.541 1.00 71.19 192 LEU A C 1
ATOM 1522 O O . LEU A 1 192 ? -21.070 -10.845 12.200 1.00 71.19 192 LEU A O 1
ATOM 1526 N N . PHE A 1 193 ? -20.030 -12.319 10.842 1.00 73.19 193 PHE A N 1
ATOM 1527 C CA . PHE A 1 193 ? -21.120 -13.281 10.777 1.00 73.19 193 PHE A CA 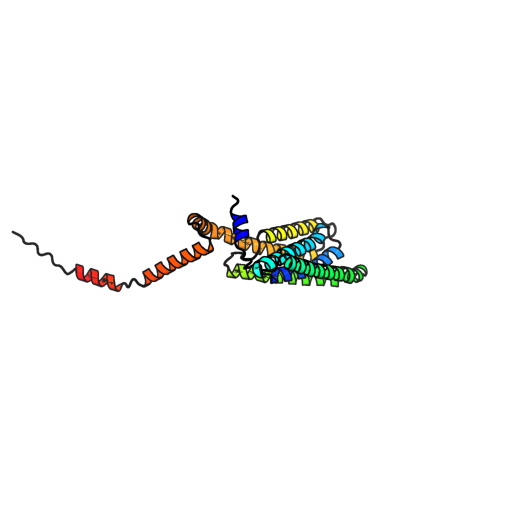1
ATOM 1528 C C . PHE A 1 193 ? -21.314 -13.997 12.119 1.00 73.19 193 PHE A C 1
ATOM 1530 O O . PHE A 1 193 ? -22.421 -13.999 12.659 1.00 73.19 193 PHE A O 1
ATOM 1537 N N . ARG A 1 194 ? -20.229 -14.509 12.719 1.00 74.19 194 ARG A N 1
ATOM 1538 C CA . ARG A 1 194 ? -20.255 -15.193 14.024 1.00 74.19 194 ARG A CA 1
ATOM 1539 C C . ARG A 1 194 ? -20.743 -14.283 15.152 1.00 74.19 194 ARG A C 1
ATOM 1541 O O . ARG A 1 194 ? -21.503 -14.703 16.016 1.00 74.19 194 ARG A O 1
ATOM 1548 N N . THR A 1 195 ? -20.349 -13.016 15.114 1.00 66.31 195 THR A N 1
ATOM 1549 C CA . THR A 1 195 ? -20.607 -12.038 16.181 1.00 66.31 195 THR A CA 1
ATOM 1550 C C . THR A 1 195 ? -21.912 -11.257 15.961 1.00 66.31 195 THR A C 1
ATOM 1552 O O . THR A 1 195 ? -22.223 -10.305 16.678 1.00 66.31 195 THR A O 1
ATOM 1555 N N . ARG A 1 196 ? -22.715 -11.631 14.955 1.00 66.19 196 ARG A N 1
ATOM 1556 C CA . ARG A 1 196 ? -23.944 -10.913 14.590 1.00 66.19 196 ARG A CA 1
ATOM 1557 C C . ARG A 1 196 ? -24.959 -10.867 15.736 1.00 66.19 196 ARG A C 1
ATOM 1559 O O . ARG A 1 196 ? -25.537 -9.808 15.967 1.00 66.19 196 ARG A O 1
ATOM 1566 N N . LYS A 1 197 ? -25.111 -11.970 16.480 1.00 61.56 197 LYS A N 1
ATOM 1567 C CA . LYS A 1 197 ? -26.027 -12.078 17.631 1.00 61.56 197 LYS A CA 1
ATOM 1568 C C . LYS A 1 197 ? -25.567 -11.208 18.807 1.00 61.56 197 LYS A C 1
ATOM 1570 O O . LYS A 1 197 ? -26.308 -10.336 19.247 1.00 61.56 197 LYS A O 1
ATOM 1575 N N . THR A 1 198 ? -24.300 -11.323 19.200 1.00 62.69 198 THR A N 1
ATOM 1576 C CA . THR A 1 198 ? -23.682 -10.520 20.271 1.00 62.69 198 THR A CA 1
ATOM 1577 C C . THR A 1 198 ? -23.691 -9.019 19.958 1.00 62.69 198 THR A C 1
ATOM 1579 O O . THR A 1 198 ? -23.898 -8.192 20.839 1.00 62.69 198 THR A O 1
ATOM 1582 N N . ARG A 1 199 ? -23.534 -8.619 18.685 1.00 61.81 199 ARG A N 1
ATOM 1583 C CA . ARG A 1 199 ? -23.639 -7.202 18.280 1.00 61.81 199 ARG A CA 1
ATOM 1584 C C . ARG A 1 199 ? -25.069 -6.675 18.277 1.00 61.81 199 ARG A C 1
ATOM 1586 O O . ARG A 1 199 ? -25.251 -5.476 18.473 1.00 61.81 199 ARG A O 1
ATOM 1593 N N . GLN A 1 200 ? -26.060 -7.521 18.003 1.00 60.97 200 GLN A N 1
ATOM 1594 C CA . GLN A 1 200 ? -27.468 -7.145 18.144 1.00 60.97 200 GLN A CA 1
ATOM 1595 C C . GLN A 1 200 ? -27.812 -6.951 19.622 1.00 60.97 200 GLN A C 1
ATOM 1597 O O . GLN A 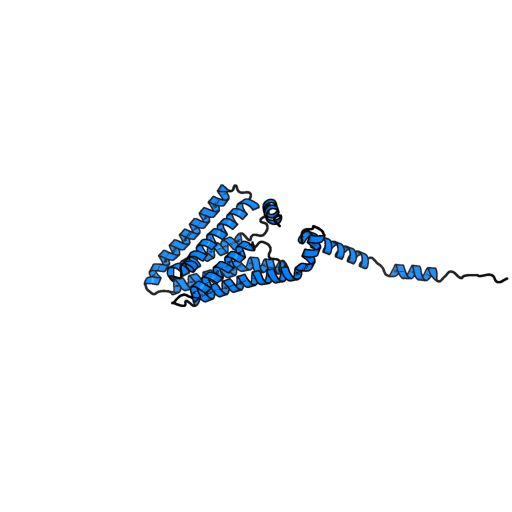1 200 ? -28.391 -5.928 19.965 1.00 60.97 200 GLN A O 1
ATOM 1602 N N . GLN A 1 201 ? -27.343 -7.842 20.498 1.00 61.47 201 GLN A N 1
ATOM 1603 C CA . GLN A 1 201 ? -27.508 -7.711 21.947 1.00 61.47 201 GLN A CA 1
ATOM 1604 C C . GLN A 1 201 ? -26.817 -6.451 22.492 1.00 61.47 201 GLN A C 1
ATOM 1606 O O . GLN A 1 201 ? -27.469 -5.632 23.128 1.00 61.47 201 GLN A O 1
ATOM 1611 N N . ALA A 1 202 ? -25.555 -6.198 22.129 1.00 59.09 202 ALA A N 1
ATOM 1612 C CA . ALA A 1 202 ? -24.848 -4.976 22.527 1.00 59.09 202 ALA A CA 1
ATOM 1613 C C . ALA A 1 202 ? -25.551 -3.692 22.044 1.00 59.09 202 ALA A C 1
ATOM 1615 O O . ALA A 1 202 ? -25.628 -2.709 22.777 1.00 59.09 202 ALA A O 1
ATOM 1616 N N . LYS A 1 203 ? -26.111 -3.697 20.823 1.00 60.38 203 LYS A N 1
ATOM 1617 C CA . LYS A 1 203 ? -26.903 -2.568 20.306 1.00 60.38 203 LYS A CA 1
ATOM 1618 C C . LYS A 1 203 ? -28.205 -2.361 21.075 1.00 60.38 203 LYS A C 1
ATOM 1620 O O . LYS A 1 203 ? -28.576 -1.211 21.277 1.00 60.38 203 LYS A O 1
ATOM 1625 N N . ASN A 1 204 ? -28.868 -3.438 21.489 1.00 66.25 204 ASN A N 1
ATOM 1626 C CA . ASN A 1 204 ? -30.103 -3.367 22.269 1.00 66.25 204 ASN A CA 1
ATOM 1627 C C . ASN A 1 204 ? -29.849 -2.808 23.678 1.00 66.25 204 ASN A C 1
ATOM 1629 O O . ASN A 1 204 ? -30.686 -2.083 24.199 1.00 66.25 204 ASN A O 1
ATOM 1633 N N . VAL A 1 205 ? -28.673 -3.085 24.254 1.00 65.25 205 VAL A N 1
ATOM 1634 C CA . VAL A 1 205 ? -28.243 -2.577 25.572 1.00 65.25 205 VAL A CA 1
ATOM 1635 C C . VAL A 1 205 ? -27.530 -1.211 25.464 1.00 65.25 205 VAL A C 1
ATOM 1637 O O . VAL A 1 205 ? -27.175 -0.595 26.461 1.00 65.25 205 VAL A O 1
ATOM 1640 N N . GLY A 1 206 ? -27.317 -0.693 24.248 1.00 60.44 206 GLY A N 1
ATOM 1641 C CA . GLY A 1 206 ? -26.662 0.602 24.014 1.00 60.44 206 GLY A CA 1
ATOM 1642 C C . GLY A 1 206 ? -25.152 0.634 24.303 1.00 60.44 206 GLY A C 1
ATOM 1643 O O . GLY A 1 206 ? -24.542 1.703 24.219 1.00 60.44 206 GLY A O 1
ATOM 1644 N N . LEU A 1 207 ? -24.537 -0.516 24.592 1.00 60.66 207 LEU A N 1
ATOM 1645 C CA . LEU A 1 207 ? -23.118 -0.658 24.925 1.00 60.66 207 LEU A CA 1
ATOM 1646 C C . LEU A 1 207 ? -22.251 -0.842 23.670 1.00 60.66 207 LEU A C 1
ATOM 1648 O O . LEU A 1 207 ? -22.683 -1.365 22.635 1.00 60.66 207 LEU A O 1
ATOM 1652 N N . SER A 1 208 ? -20.984 -0.426 23.745 1.00 63.94 208 SER A N 1
ATOM 1653 C CA . SER A 1 208 ? -19.983 -0.837 22.758 1.00 63.94 208 SER A CA 1
ATOM 1654 C C . SER A 1 208 ? -19.793 -2.356 22.820 1.00 63.94 208 SER A C 1
ATOM 1656 O O . SER A 1 208 ? -19.918 -2.957 23.880 1.00 63.94 208 SER A O 1
ATOM 1658 N N . TYR A 1 209 ? -19.445 -2.994 21.699 1.00 59.50 209 TYR A N 1
ATOM 1659 C CA . TYR A 1 209 ? -19.215 -4.446 21.661 1.00 59.50 209 TYR A CA 1
ATOM 1660 C C . TYR A 1 209 ? -18.202 -4.907 22.725 1.00 59.50 209 TYR A C 1
ATOM 1662 O O . TYR A 1 209 ? -18.442 -5.898 23.406 1.00 59.50 209 TYR A O 1
ATOM 1670 N N . ASP A 1 210 ? -17.113 -4.154 22.903 1.00 60.75 210 ASP A N 1
ATOM 1671 C CA . ASP A 1 210 ? -16.081 -4.468 23.899 1.00 60.75 210 ASP A CA 1
ATOM 1672 C C . ASP A 1 210 ? -16.593 -4.305 25.345 1.00 60.75 210 ASP A C 1
ATOM 1674 O O . ASP A 1 210 ? -16.209 -5.079 26.215 1.00 60.75 210 ASP A O 1
ATOM 1678 N N . GLU A 1 211 ? -17.497 -3.352 25.598 1.00 62.12 211 GLU A N 1
ATOM 1679 C CA . GLU A 1 211 ? -18.123 -3.150 26.916 1.00 62.12 211 GLU A CA 1
ATOM 1680 C C . GLU A 1 211 ? -19.136 -4.259 27.219 1.00 62.12 211 GLU A C 1
ATOM 1682 O O . GLU A 1 211 ? -19.154 -4.783 28.327 1.00 62.12 211 GLU A O 1
ATOM 1687 N N . TYR A 1 212 ? -19.926 -4.669 26.222 1.00 62.72 212 TYR A N 1
ATOM 1688 C CA . TYR A 1 212 ? -20.889 -5.761 26.359 1.00 62.72 212 TYR A CA 1
ATOM 1689 C C . TYR A 1 212 ? -20.195 -7.099 26.637 1.00 62.72 212 TYR A C 1
ATOM 1691 O O . TYR A 1 212 ? -20.587 -7.805 27.552 1.00 62.72 212 TYR A O 1
ATOM 1699 N N . VAL A 1 213 ? -19.122 -7.427 25.909 1.00 64.62 213 VAL A N 1
ATOM 1700 C CA . VAL A 1 213 ? -18.368 -8.677 26.129 1.00 64.62 213 VAL A CA 1
ATOM 1701 C C . VAL A 1 213 ? -17.641 -8.682 27.479 1.00 64.62 213 VAL A C 1
ATOM 1703 O O . VAL A 1 213 ? -17.479 -9.737 28.086 1.00 64.62 213 VAL A O 1
ATOM 1706 N N . GLN A 1 214 ? -17.186 -7.526 27.969 1.00 66.62 214 GLN A N 1
ATOM 1707 C CA . GLN A 1 214 ? -16.607 -7.432 29.313 1.00 66.62 214 GLN A CA 1
ATOM 1708 C C . GLN A 1 214 ? -17.665 -7.548 30.414 1.00 66.62 214 GLN A C 1
ATOM 1710 O O . GLN A 1 214 ? -17.384 -8.172 31.435 1.00 66.62 214 GLN A O 1
ATOM 1715 N N . ALA A 1 215 ? -18.852 -6.969 30.217 1.00 62.88 215 ALA A N 1
ATOM 1716 C CA . ALA A 1 215 ? -19.975 -7.097 31.142 1.00 62.88 215 ALA A CA 1
ATOM 1717 C C . ALA A 1 215 ? -20.479 -8.548 31.206 1.00 62.88 215 ALA A C 1
ATOM 1719 O O . ALA A 1 215 ? -20.520 -9.118 32.289 1.00 62.88 215 ALA A O 1
ATOM 1720 N N . ASP A 1 216 ? -20.709 -9.174 30.050 1.00 69.81 216 ASP A N 1
ATOM 1721 C CA . ASP A 1 216 ? -21.153 -10.568 29.916 1.00 69.81 216 ASP A CA 1
ATOM 1722 C C . ASP A 1 216 ? -20.154 -11.551 30.554 1.00 69.81 216 ASP A C 1
ATOM 1724 O O . ASP A 1 216 ? -20.531 -12.416 31.340 1.00 69.81 216 ASP A O 1
ATOM 1728 N N . ASN A 1 217 ? -18.846 -11.363 30.326 1.00 68.88 217 ASN A N 1
ATOM 1729 C CA . ASN A 1 217 ? -17.827 -12.181 30.990 1.00 68.88 217 ASN A CA 1
ATOM 1730 C C . ASN A 1 217 ? -17.772 -11.954 32.507 1.00 68.88 217 ASN A C 1
ATOM 1732 O O . ASN A 1 217 ? -17.493 -12.902 33.234 1.00 68.88 217 ASN A O 1
ATOM 1736 N N . LYS A 1 218 ? -17.993 -10.728 33.005 1.00 67.81 218 LYS A N 1
ATOM 1737 C CA . LYS A 1 218 ? -18.017 -10.451 34.453 1.00 67.81 218 LYS A CA 1
ATOM 1738 C C . LYS A 1 218 ? -19.241 -11.070 35.123 1.00 67.81 218 LYS A C 1
ATOM 1740 O O . LYS A 1 218 ? -19.081 -11.675 36.179 1.00 67.81 218 LYS A O 1
ATOM 1745 N N . GLU A 1 219 ? -20.410 -10.964 34.497 1.00 66.75 219 GLU A N 1
ATOM 1746 C CA . GLU A 1 219 ? -21.655 -11.586 34.959 1.00 66.75 219 GLU A CA 1
ATOM 1747 C C . GLU A 1 219 ? -21.530 -13.116 34.981 1.00 66.75 219 GLU A C 1
ATOM 1749 O O . GLU A 1 219 ? -21.813 -13.742 36.003 1.00 66.75 219 GLU A O 1
ATOM 1754 N N . ALA A 1 220 ? -20.984 -13.717 33.917 1.00 66.12 220 ALA A N 1
ATOM 1755 C CA . ALA A 1 220 ? -20.729 -15.156 33.858 1.00 66.12 220 ALA A CA 1
ATOM 1756 C C . ALA A 1 220 ? -19.715 -15.625 34.920 1.00 66.12 220 ALA A C 1
ATOM 1758 O O . ALA A 1 220 ? -19.875 -16.699 35.504 1.00 66.12 220 ALA A O 1
ATOM 1759 N N . ASN A 1 221 ? -18.676 -14.827 35.203 1.00 62.69 221 ASN A N 1
ATOM 1760 C CA . ASN A 1 221 ? -17.692 -15.162 36.235 1.00 62.69 221 ASN A CA 1
ATOM 1761 C C . ASN A 1 221 ? -18.277 -15.015 37.649 1.00 62.69 221 ASN A C 1
ATOM 1763 O O . ASN A 1 221 ? -17.999 -15.846 38.506 1.00 62.69 221 ASN A O 1
ATOM 1767 N N . GLN A 1 222 ? -19.123 -14.007 37.894 1.00 61.59 222 GLN A N 1
ATOM 1768 C CA . GLN A 1 222 ? -19.851 -13.871 39.159 1.00 61.59 222 GLN A CA 1
ATOM 1769 C C . GLN A 1 222 ? -20.819 -15.033 39.380 1.00 61.59 222 GLN A C 1
ATOM 1771 O O . GLN A 1 222 ? -20.852 -15.580 40.479 1.00 61.59 222 GLN A O 1
ATOM 1776 N N . GLN A 1 223 ? -21.549 -15.464 38.348 1.00 63.22 223 GLN A N 1
ATOM 1777 C CA . GLN A 1 223 ? -22.415 -16.642 38.440 1.00 63.22 223 GLN A CA 1
ATOM 1778 C C . GLN A 1 223 ? -21.620 -17.913 38.748 1.00 63.22 223 GLN A C 1
ATOM 1780 O O . GLN A 1 223 ? -22.024 -18.656 39.635 1.00 63.22 223 GLN A O 1
ATOM 1785 N N . ARG A 1 224 ? -20.460 -18.120 38.106 1.00 57.16 224 ARG A N 1
ATOM 1786 C CA . ARG A 1 224 ? -19.570 -19.256 38.408 1.00 57.16 224 ARG A CA 1
ATOM 1787 C C . ARG A 1 224 ? -19.091 -19.273 39.857 1.00 57.16 224 ARG A C 1
ATOM 1789 O O . ARG A 1 224 ? -19.225 -20.299 40.517 1.00 57.16 224 ARG A O 1
ATOM 1796 N N . VAL A 1 225 ? -18.602 -18.137 40.356 1.00 59.59 225 VAL A N 1
ATOM 1797 C CA . VAL A 1 225 ? -18.141 -18.002 41.748 1.00 59.59 225 VAL A CA 1
ATOM 1798 C C . VAL A 1 225 ? -19.296 -18.236 42.730 1.00 59.59 225 VAL A C 1
ATOM 1800 O O . VAL A 1 225 ? -19.113 -18.898 43.747 1.00 59.59 225 VAL A O 1
ATOM 1803 N N . SER A 1 226 ? -20.507 -17.774 42.404 1.00 57.41 226 SER A N 1
ATOM 1804 C CA . SER A 1 226 ? -21.709 -18.011 43.221 1.00 57.41 226 SER A CA 1
ATOM 1805 C C . SER A 1 226 ? -22.062 -19.499 43.308 1.00 57.41 226 SER A C 1
ATOM 1807 O O . SER A 1 226 ? -22.387 -19.989 44.383 1.00 57.41 226 SER A O 1
ATOM 1809 N N . SER A 1 227 ? -21.963 -20.227 42.191 1.00 56.22 227 SER A N 1
ATOM 1810 C CA . SER A 1 227 ? -22.224 -21.671 42.142 1.00 56.22 227 SER A CA 1
ATOM 1811 C C . SER A 1 227 ? -21.122 -22.527 42.778 1.00 56.22 227 SER A C 1
ATOM 1813 O O . SER A 1 227 ? -21.427 -23.602 43.275 1.00 56.22 227 SER A O 1
ATOM 1815 N N . GLU A 1 228 ? -19.867 -22.068 42.808 1.00 57.09 228 GLU A N 1
ATOM 1816 C CA . GLU A 1 228 ? -18.769 -22.765 43.507 1.00 57.09 228 GLU A CA 1
ATOM 1817 C C . GLU A 1 228 ? -18.769 -22.515 45.024 1.00 57.09 228 GLU A C 1
ATOM 1819 O O . GLU A 1 228 ? -18.246 -23.331 45.775 1.00 57.09 228 GLU A O 1
ATOM 1824 N N . THR A 1 229 ? -19.377 -21.417 45.490 1.00 53.62 229 THR A N 1
ATOM 1825 C CA . THR A 1 229 ? -19.511 -21.112 46.931 1.00 53.62 229 THR A CA 1
ATOM 1826 C C . THR A 1 229 ? -20.735 -21.797 47.561 1.00 53.62 229 THR A C 1
ATOM 1828 O O . THR A 1 229 ? -20.932 -21.726 48.772 1.00 53.62 229 THR A O 1
ATOM 1831 N N . HIS A 1 230 ? -21.570 -22.466 46.760 1.00 49.66 230 HIS A N 1
ATOM 1832 C CA . HIS A 1 230 ? -22.690 -23.259 47.256 1.00 49.66 230 HIS A CA 1
ATOM 1833 C C . HIS A 1 230 ? -22.164 -24.621 47.734 1.00 49.66 230 HIS A C 1
ATOM 1835 O O . HIS A 1 230 ? -22.062 -25.573 46.964 1.00 49.66 230 HIS A O 1
ATOM 1841 N N . ASP A 1 231 ? -21.743 -24.667 49.000 1.00 47.09 231 ASP A N 1
ATOM 1842 C CA . ASP A 1 231 ? -21.321 -25.881 49.699 1.00 47.09 231 ASP A CA 1
ATOM 1843 C C . ASP A 1 231 ? -22.540 -26.813 49.905 1.00 47.09 231 ASP A C 1
ATOM 1845 O O . ASP A 1 231 ? -23.454 -26.446 50.652 1.00 47.09 231 ASP A O 1
ATOM 1849 N N . PRO A 1 232 ? -22.578 -28.014 49.287 1.00 49.44 232 PRO A N 1
ATOM 1850 C CA . PRO A 1 232 ? -23.690 -28.969 49.407 1.00 49.44 232 PRO A CA 1
ATOM 1851 C C . PRO A 1 232 ? -23.963 -29.440 50.845 1.00 49.44 232 PRO A C 1
ATOM 1853 O O . PRO A 1 232 ? -24.974 -30.090 51.109 1.00 49.44 232 PRO A O 1
ATOM 1856 N N . SER A 1 233 ? -23.057 -29.136 51.776 1.00 46.31 233 SER A N 1
ATOM 1857 C CA . SER A 1 233 ? -23.151 -29.506 53.188 1.00 46.31 233 SER A CA 1
ATOM 1858 C C . SER A 1 233 ? -24.287 -28.783 53.931 1.00 46.31 233 SER A C 1
ATOM 1860 O O . SER A 1 233 ? -24.771 -29.298 54.937 1.00 46.31 233 SER A O 1
ATOM 1862 N N . GLN A 1 234 ? -24.752 -27.623 53.443 1.00 46.72 234 GLN A N 1
ATOM 1863 C CA . GLN A 1 234 ? -25.821 -26.855 54.108 1.00 46.72 234 GLN A CA 1
ATOM 1864 C C . GLN A 1 234 ? -27.232 -27.409 53.854 1.00 46.72 234 GLN A C 1
ATOM 1866 O O . GLN A 1 234 ? -28.104 -27.275 54.715 1.00 46.72 234 GLN A O 1
ATOM 1871 N N . ASP A 1 235 ? -27.450 -28.096 52.730 1.00 47.81 235 ASP A N 1
ATOM 1872 C CA . ASP A 1 235 ? -28.756 -28.687 52.406 1.00 47.81 235 ASP A CA 1
ATOM 1873 C C . ASP A 1 235 ? -29.038 -29.962 53.228 1.00 47.81 235 ASP A C 1
ATOM 1875 O O . ASP A 1 235 ? -30.192 -30.273 53.535 1.00 47.81 235 ASP A O 1
ATOM 1879 N N . GLN A 1 236 ? -27.993 -30.685 53.657 1.00 46.59 236 GLN A N 1
ATOM 1880 C CA . GLN A 1 236 ? -28.143 -31.904 54.466 1.00 46.59 236 GLN A CA 1
ATOM 1881 C C . GLN A 1 236 ? -28.485 -31.629 55.941 1.00 46.59 236 GLN A C 1
ATOM 1883 O O . GLN A 1 236 ? -29.201 -32.425 56.562 1.00 46.59 236 GLN A O 1
ATOM 1888 N N . GLU A 1 237 ? -28.042 -30.504 56.513 1.00 46.75 237 GLU A N 1
ATOM 1889 C CA . GLU A 1 237 ? -28.393 -30.137 57.894 1.00 46.75 237 GLU A CA 1
ATOM 1890 C C . GLU A 1 237 ? -29.859 -29.690 58.017 1.00 46.75 237 GLU A C 1
ATOM 1892 O O . GLU A 1 237 ? -30.535 -30.074 58.975 1.00 46.75 237 GLU A O 1
ATOM 1897 N N . GLN A 1 238 ? -30.404 -28.979 57.020 1.00 46.81 238 GLN A N 1
ATOM 1898 C CA . GLN A 1 238 ? -31.810 -28.549 57.040 1.00 46.81 238 GLN A CA 1
ATOM 1899 C C . GLN A 1 238 ? -32.802 -29.708 56.858 1.00 46.81 238 GLN A C 1
ATOM 1901 O O . GLN A 1 238 ? -33.839 -29.730 57.524 1.00 46.81 238 GLN A O 1
ATOM 1906 N N . GLN A 1 239 ? -32.483 -30.710 56.031 1.00 47.88 239 GLN A N 1
ATOM 1907 C CA . GLN A 1 239 ? -33.336 -31.898 55.887 1.00 47.88 239 GLN A CA 1
ATOM 1908 C C . GLN A 1 239 ? -33.332 -32.791 57.135 1.00 47.88 239 GLN A C 1
ATOM 1910 O O . GLN A 1 239 ? -34.380 -33.295 57.530 1.00 47.88 239 GLN A O 1
ATOM 1915 N N . THR A 1 240 ? -32.193 -32.925 57.821 1.00 46.81 240 THR A N 1
ATOM 1916 C CA . THR A 1 240 ? -32.096 -33.769 59.028 1.00 46.81 240 THR A CA 1
ATOM 1917 C C . THR A 1 240 ? -32.863 -33.184 60.225 1.00 46.81 240 THR A C 1
ATOM 1919 O O . THR A 1 240 ? -33.272 -33.921 61.126 1.00 46.81 240 THR A O 1
ATOM 1922 N N . GLN A 1 241 ? -33.073 -31.864 60.253 1.00 46.59 241 GLN A N 1
ATOM 1923 C CA . GLN A 1 241 ? -33.769 -31.184 61.347 1.00 46.59 241 GLN A CA 1
ATOM 1924 C C . GLN A 1 241 ? -35.296 -31.132 61.156 1.00 46.59 241 GLN A C 1
ATOM 1926 O O . GLN A 1 241 ? -36.018 -31.148 62.151 1.00 46.59 241 GLN A O 1
ATOM 1931 N N . SER A 1 242 ? -35.795 -31.167 59.911 1.00 44.34 242 SER A N 1
ATOM 1932 C CA . SER A 1 242 ? -37.239 -31.212 59.620 1.00 44.34 242 SER A CA 1
ATOM 1933 C C . SER A 1 242 ? -37.884 -32.584 59.866 1.00 44.34 242 SER A C 1
ATOM 1935 O O . SER A 1 242 ? -39.089 -32.641 60.089 1.00 44.34 242 SER A O 1
ATOM 1937 N N . ASP A 1 243 ? -37.113 -33.676 59.860 1.00 46.91 243 ASP A N 1
ATOM 1938 C CA . ASP A 1 243 ? -37.628 -35.047 60.053 1.00 46.91 243 ASP A CA 1
ATOM 1939 C C . ASP A 1 243 ? -37.760 -35.464 61.535 1.00 46.91 243 ASP A C 1
ATOM 1941 O O . ASP A 1 243 ? -38.173 -36.583 61.843 1.00 46.91 243 ASP A O 1
ATOM 1945 N N . LYS A 1 244 ? -37.403 -34.586 62.485 1.00 43.88 244 LYS A N 1
ATOM 1946 C CA . LYS A 1 244 ? -37.370 -34.899 63.928 1.00 43.88 244 LYS A CA 1
ATOM 1947 C C . LYS A 1 244 ? -38.511 -34.309 64.763 1.00 43.88 244 LYS A C 1
ATOM 1949 O O . LYS A 1 244 ? -38.454 -34.423 65.986 1.00 43.88 244 LYS A O 1
ATOM 1954 N N . GLU A 1 245 ? -39.549 -33.729 64.162 1.00 38.41 245 GLU A N 1
ATOM 1955 C CA . GLU A 1 245 ? -40.724 -33.246 64.909 1.00 38.41 245 GLU A CA 1
ATOM 1956 C C . GLU A 1 245 ? -41.881 -34.272 64.861 1.00 38.41 245 GLU A C 1
ATOM 1958 O O . GLU A 1 245 ? -42.564 -34.384 63.842 1.00 38.41 245 GLU A O 1
ATOM 1963 N N . PRO A 1 246 ? -42.136 -35.061 65.928 1.00 42.34 246 PRO A N 1
ATOM 1964 C CA . PRO A 1 246 ? -43.270 -35.980 65.953 1.00 42.34 246 PRO A CA 1
ATOM 1965 C C . PRO A 1 246 ? -44.577 -35.218 66.224 1.00 42.34 246 PRO A C 1
ATOM 1967 O O . PRO A 1 246 ? -44.768 -34.649 67.300 1.00 42.34 246 PRO A O 1
ATOM 1970 N N . GLN A 1 247 ? -45.515 -35.253 65.272 1.00 42.84 247 GLN A N 1
ATOM 1971 C CA . GLN A 1 247 ? -46.891 -34.802 65.493 1.00 42.84 247 GLN A CA 1
ATOM 1972 C C . GLN A 1 247 ? -47.626 -35.741 66.463 1.00 42.84 247 GLN A C 1
ATOM 1974 O O . GLN A 1 247 ? -48.089 -36.818 66.092 1.00 42.84 247 GLN A O 1
ATOM 1979 N N . PHE A 1 248 ? -47.766 -35.307 67.715 1.00 39.75 248 PHE A N 1
ATOM 1980 C CA . PHE A 1 248 ? -48.750 -35.837 68.658 1.00 39.75 248 PHE A CA 1
ATOM 1981 C C . PHE A 1 248 ? -50.126 -35.232 68.338 1.00 39.75 248 PHE A C 1
ATOM 1983 O O . PHE A 1 248 ? -50.326 -34.034 68.528 1.00 39.75 248 PHE A O 1
ATOM 1990 N N . TYR A 1 249 ? -51.090 -36.053 67.908 1.00 41.28 249 TYR A N 1
ATOM 1991 C CA . TYR A 1 249 ? -52.509 -35.682 67.907 1.00 41.28 249 TYR A CA 1
ATOM 1992 C C . TYR A 1 249 ? -53.313 -36.590 68.846 1.00 41.28 249 TYR A C 1
ATOM 1994 O O . TYR A 1 249 ? -53.298 -37.814 68.745 1.00 41.28 249 TYR A O 1
ATOM 2002 N N . SER A 1 250 ? -53.994 -35.919 69.775 1.00 35.22 250 SER A N 1
ATOM 2003 C CA . SER A 1 250 ? -54.950 -36.413 70.766 1.00 35.22 250 SER A CA 1
ATOM 2004 C C . SER A 1 250 ? -56.215 -36.959 70.096 1.00 35.22 250 SER A C 1
ATOM 2006 O O . SER A 1 250 ? -56.827 -36.254 69.296 1.00 35.22 250 SER A O 1
ATOM 2008 N N . VAL A 1 251 ? -56.643 -38.168 70.471 1.00 42.03 251 VAL A N 1
ATOM 2009 C CA . VAL A 1 251 ? -57.971 -38.714 70.143 1.00 42.03 251 VAL A CA 1
ATOM 2010 C C . VAL A 1 251 ? -58.827 -38.639 71.407 1.00 42.03 251 VAL A C 1
ATOM 2012 O O . VAL A 1 251 ? -58.458 -39.209 72.434 1.00 42.03 251 VAL A O 1
ATOM 2015 N N . VAL A 1 252 ? -59.925 -37.887 71.315 1.00 43.38 252 VAL A N 1
ATOM 2016 C CA . VAL A 1 252 ? -61.101 -37.970 72.197 1.00 43.38 252 VAL A CA 1
ATOM 2017 C C . VAL A 1 252 ? -62.104 -38.904 71.540 1.00 43.38 252 VAL A C 1
ATOM 2019 O O . VAL A 1 252 ? -62.247 -38.793 70.301 1.00 43.38 252 VAL A O 1
#

pLDDT: mean 72.84, std 16.38, range [33.38, 93.0]

Radius of gyration: 29.7 Å; chains: 1; bounding box: 82×60×98 Å

Organism: NCBI:txid1504668

Sequence (252 aa):
MEYRIWKNWRRKSADGVPLVMLFLWAAAHPPLGAYAIIQNFNVPVQVQPQVFIVLCMICWSQTAYYQRKWPVWKASLAGLGIAGILAALESVLIFGLRIPYKHGVSWPIDMLSIIATVMLAIGLLPPYWEIYKCKGRVVGLSMRFLTIDILGALFSLLALAVQKTWDMLGGISYIVALLLEFGIIGCHLVWLFRTRKTRQQAKNVGLSYDEYVQADNKEANQQRVSSETHDPSQDQEQQTQSDKEPQFYSVV